Protein AF-0000000084631486 (afdb_homodimer)

Structure (mmCIF, N/CA/C/O backbone):
data_AF-0000000084631486-model_v1
#
loop_
_entity.id
_entity.type
_entity.pdbx_description
1 polymer 'Uncharacterized protein'
#
loop_
_atom_site.group_PDB
_atom_site.id
_atom_site.type_symbol
_atom_site.label_atom_id
_atom_site.label_alt_id
_atom_site.label_comp_id
_atom_site.label_asym_id
_atom_site.label_entity_id
_atom_site.label_seq_id
_atom_site.pdbx_PDB_ins_code
_atom_site.Cartn_x
_atom_site.Cartn_y
_atom_site.Cartn_z
_atom_site.occupancy
_atom_site.B_iso_or_equiv
_atom_site.auth_seq_id
_atom_site.auth_comp_id
_atom_site.auth_asym_id
_atom_site.auth_atom_id
_atom_site.pdbx_PDB_model_num
ATOM 1 N N . MET A 1 1 ? 5.98 -62.438 -16.984 1 62.56 1 MET A N 1
ATOM 2 C CA . MET A 1 1 ? 4.805 -61.719 -17.438 1 62.56 1 MET A CA 1
ATOM 3 C C . MET A 1 1 ? 4.863 -61.5 -18.953 1 62.56 1 MET A C 1
ATOM 5 O O . MET A 1 1 ? 5.906 -61.094 -19.484 1 62.56 1 MET A O 1
ATOM 9 N N . GLY A 1 2 ? 3.959 -62.031 -19.672 1 78.81 2 GLY A N 1
ATOM 10 C CA . GLY A 1 2 ? 4.102 -62 -21.109 1 78.81 2 GLY A CA 1
ATOM 11 C C . GLY A 1 2 ? 4.035 -60.594 -21.688 1 78.81 2 GLY A C 1
ATOM 12 O O . GLY A 1 2 ? 3.893 -59.625 -20.938 1 78.81 2 GLY A O 1
ATOM 13 N N . VAL A 1 3 ? 4.418 -60.375 -22.781 1 82.5 3 VAL A N 1
ATOM 14 C CA . VAL A 1 3 ? 4.453 -59.125 -23.547 1 82.5 3 VAL A CA 1
ATOM 15 C C . VAL A 1 3 ? 3.096 -58.438 -23.469 1 82.5 3 VAL A C 1
ATOM 17 O O . VAL A 1 3 ? 3.023 -57.219 -23.375 1 82.5 3 VAL A O 1
ATOM 20 N N . GLU A 1 4 ? 2.119 -59.156 -23.328 1 83.19 4 GLU A N 1
ATOM 21 C CA . GLU A 1 4 ? 0.761 -58.625 -23.25 1 83.19 4 GLU A CA 1
ATOM 22 C C . GLU A 1 4 ? 0.521 -57.938 -21.906 1 83.19 4 GLU A C 1
ATOM 24 O O . GLU A 1 4 ? -0.041 -56.844 -21.875 1 83.19 4 GLU A O 1
ATOM 29 N N . GLN A 1 5 ? 0.968 -58.531 -20.891 1 88.81 5 GLN A N 1
ATOM 30 C CA . GLN A 1 5 ? 0.804 -57.938 -19.562 1 88.81 5 GLN A CA 1
ATOM 31 C C . GLN A 1 5 ? 1.614 -56.656 -19.422 1 88.81 5 GLN A C 1
ATOM 33 O O . GLN A 1 5 ? 1.146 -55.688 -18.844 1 88.81 5 GLN A O 1
ATOM 38 N N . ALA A 1 6 ? 2.748 -56.688 -19.922 1 87.62 6 ALA A N 1
ATOM 39 C CA . ALA A 1 6 ? 3.609 -55.531 -19.875 1 87.62 6 ALA A CA 1
ATOM 40 C C . ALA A 1 6 ? 2.971 -54.344 -20.625 1 87.62 6 ALA A C 1
ATOM 42 O O . ALA A 1 6 ? 3.045 -53.219 -20.188 1 87.62 6 ALA A O 1
ATOM 43 N N . TYR A 1 7 ? 2.355 -54.625 -21.75 1 90.06 7 TYR A N 1
ATOM 44 C CA . TYR A 1 7 ? 1.66 -53.625 -22.547 1 90.06 7 TYR A CA 1
ATOM 45 C C . TYR A 1 7 ? 0.504 -53 -21.766 1 90.06 7 TYR A C 1
ATOM 47 O O . TYR A 1 7 ? 0.343 -51.781 -21.734 1 90.06 7 TYR A O 1
ATOM 55 N N . LEU A 1 8 ? -0.225 -53.812 -21.109 1 90.38 8 LEU A N 1
ATOM 56 C CA . LEU A 1 8 ? -1.365 -53.344 -20.328 1 90.38 8 LEU A CA 1
ATOM 57 C C . LEU A 1 8 ? -0.906 -52.469 -19.156 1 90.38 8 LEU A C 1
ATOM 59 O O . LEU A 1 8 ? -1.524 -51.438 -18.859 1 90.38 8 LEU A O 1
ATOM 63 N N . ASP A 1 9 ? 0.133 -52.875 -18.5 1 91.19 9 ASP A N 1
ATOM 64 C CA . ASP A 1 9 ? 0.689 -52.094 -17.406 1 91.19 9 ASP A CA 1
ATOM 65 C C . ASP A 1 9 ? 1.13 -50.719 -17.891 1 91.19 9 ASP A C 1
ATOM 67 O O . ASP A 1 9 ? 0.891 -49.719 -17.203 1 91.19 9 ASP A O 1
ATOM 71 N N . LEU A 1 10 ? 1.748 -50.719 -18.969 1 94.12 10 LEU A N 1
ATOM 72 C CA . LEU A 1 10 ? 2.23 -49.469 -19.531 1 94.12 10 LEU A CA 1
ATOM 73 C C . LEU A 1 10 ? 1.065 -48.562 -19.938 1 94.12 10 LEU A C 1
ATOM 75 O O . LEU A 1 10 ? 1.13 -47.344 -19.766 1 94.12 10 LEU A O 1
ATOM 79 N N . LEU A 1 11 ? 0.05 -49.125 -20.484 1 93.25 11 LEU A N 1
ATOM 80 C CA . LEU A 1 11 ? -1.154 -48.375 -20.844 1 93.25 11 LEU A CA 1
ATOM 81 C C . LEU A 1 11 ? -1.76 -47.719 -19.609 1 93.25 11 LEU A C 1
ATOM 83 O O . LEU A 1 11 ? -2.125 -46.531 -19.656 1 93.25 11 LEU A O 1
ATOM 87 N N . ASN A 1 12 ? -1.845 -48.438 -18.547 1 93.75 12 ASN A N 1
ATOM 88 C CA . ASN A 1 12 ? -2.375 -47.906 -17.297 1 93.75 12 ASN A CA 1
ATOM 89 C C . ASN A 1 12 ? -1.514 -46.75 -16.766 1 93.75 12 ASN A C 1
ATOM 91 O O . ASN A 1 12 ? -2.037 -45.75 -16.297 1 93.75 12 ASN A O 1
ATOM 95 N N . SER A 1 13 ? -0.219 -46.969 -16.812 1 94.81 13 SER A N 1
ATOM 96 C CA . SER A 1 13 ? 0.71 -45.938 -16.375 1 94.81 13 SER A CA 1
ATOM 97 C C . SER A 1 13 ? 0.542 -44.656 -17.188 1 94.81 13 SER A C 1
ATOM 99 O O . SER A 1 13 ? 0.555 -43.562 -16.641 1 94.81 13 SER A O 1
ATOM 101 N N . ASN A 1 14 ? 0.4 -44.875 -18.5 1 95.62 14 ASN A N 1
ATOM 102 C CA . ASN A 1 14 ? 0.19 -43.75 -19.391 1 95.62 14 ASN A CA 1
ATOM 103 C C . ASN A 1 14 ? -1.08 -42.969 -19.047 1 95.62 14 ASN A C 1
ATOM 105 O O . ASN A 1 14 ? -1.084 -41.75 -19.031 1 95.62 14 ASN A O 1
ATOM 109 N N . PHE A 1 15 ? -2.09 -43.656 -18.75 1 95.75 15 PHE A N 1
ATOM 110 C CA . PHE A 1 15 ? -3.354 -43.062 -18.375 1 95.75 15 PHE A CA 1
ATOM 111 C C . PHE A 1 15 ? -3.199 -42.25 -17.078 1 95.75 15 PHE A C 1
ATOM 113 O O . PHE A 1 15 ? -3.666 -41.125 -16.984 1 95.75 15 PHE A O 1
ATOM 120 N N . ASP A 1 16 ? -2.551 -42.844 -16.125 1 96.88 16 ASP A N 1
ATOM 121 C CA . ASP A 1 16 ? -2.326 -42.188 -14.836 1 96.88 16 ASP A CA 1
ATOM 122 C C . ASP A 1 16 ? -1.487 -40.938 -15 1 96.88 16 ASP A C 1
ATOM 124 O O . ASP A 1 16 ? -1.792 -39.906 -14.406 1 96.88 16 ASP A O 1
ATOM 128 N N . LEU A 1 17 ? -0.492 -41.031 -15.789 1 97.94 17 LEU A N 1
ATOM 129 C CA . LEU A 1 17 ? 0.373 -39.875 -16.047 1 97.94 17 LEU A CA 1
ATOM 130 C C . LEU A 1 17 ? -0.405 -38.75 -16.703 1 97.94 17 LEU A C 1
ATOM 132 O O . LEU A 1 17 ? -0.221 -37.594 -16.359 1 97.94 17 LEU A O 1
ATOM 136 N N . HIS A 1 18 ? -1.249 -39.125 -17.625 1 97.69 18 HIS A N 1
ATOM 137 C CA . HIS A 1 18 ? -2.07 -38.125 -18.297 1 97.69 18 HIS A CA 1
ATOM 138 C C . HIS A 1 18 ? -2.971 -37.406 -17.297 1 97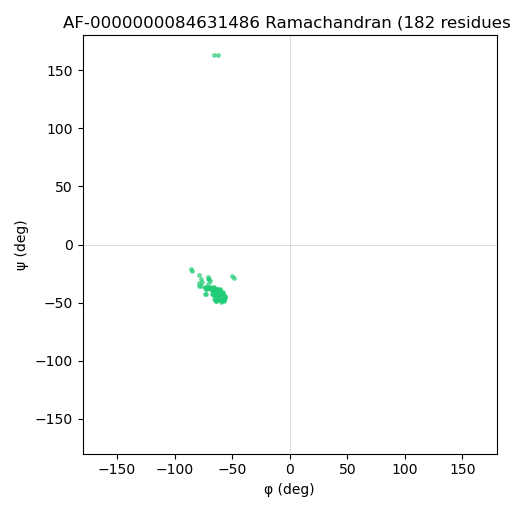.69 18 HIS A C 1
ATOM 140 O O . HIS A 1 18 ? -3.094 -36.188 -17.344 1 97.69 18 HIS A O 1
ATOM 146 N N . LYS A 1 19 ? -3.506 -38.094 -16.406 1 98.06 19 LYS A N 1
ATOM 147 C CA . LYS A 1 19 ? -4.371 -37.531 -15.383 1 98.06 19 LYS A CA 1
ATOM 148 C C . LYS A 1 19 ? -3.598 -36.562 -14.5 1 98.06 19 LYS A C 1
ATOM 150 O O . LYS A 1 19 ? -4.07 -35.438 -14.219 1 98.06 19 LYS A O 1
ATOM 155 N N . GLN A 1 20 ? -2.523 -37 -14.078 1 98.44 20 GLN A N 1
ATOM 156 C CA . GLN A 1 20 ? -1.686 -36.156 -13.227 1 98.44 20 GLN A CA 1
ATOM 157 C C . GLN A 1 20 ? -1.252 -34.906 -13.961 1 98.44 20 GLN A C 1
ATOM 159 O O . GLN A 1 20 ? -1.263 -33.812 -13.391 1 98.44 20 GLN A O 1
ATOM 164 N N . LEU A 1 21 ? -0.877 -35.094 -15.172 1 98.56 21 LEU A N 1
ATOM 165 C CA . LEU A 1 21 ? -0.439 -33.938 -15.984 1 98.56 21 LEU A CA 1
ATOM 166 C C . LEU A 1 21 ? -1.551 -32.906 -16.109 1 98.56 21 LEU A C 1
ATOM 168 O O . LEU A 1 21 ? -1.319 -31.719 -15.922 1 98.56 21 LEU A O 1
ATOM 172 N N . VAL A 1 22 ? -2.689 -33.344 -16.453 1 98.5 22 VAL A N 1
ATOM 173 C CA . VAL A 1 22 ? -3.828 -32.438 -16.609 1 98.5 22 VAL A CA 1
ATOM 174 C C . VAL A 1 22 ? -4.082 -31.688 -15.305 1 98.5 22 VAL A C 1
ATOM 176 O O . VAL A 1 22 ? -4.34 -30.484 -15.32 1 98.5 22 VAL A O 1
ATOM 179 N N . GLN A 1 23 ? -3.986 -32.312 -14.188 1 98.5 23 GLN A N 1
ATOM 180 C CA . GLN A 1 23 ? -4.176 -31.703 -12.883 1 98.5 23 GLN A CA 1
ATOM 181 C C . GLN A 1 23 ? -3.125 -30.625 -12.641 1 98.5 23 GLN A C 1
ATOM 183 O O . GLN A 1 23 ? -3.453 -29.516 -12.211 1 98.5 23 GLN A O 1
ATOM 188 N N . GLU A 1 24 ? -1.943 -30.984 -12.922 1 98.56 24 GLU A N 1
ATOM 189 C CA . GLU A 1 24 ? -0.862 -30.031 -12.719 1 98.56 24 GLU A CA 1
ATOM 190 C C . GLU A 1 24 ? -1.01 -28.828 -13.648 1 98.56 24 GLU A C 1
ATOM 192 O O . GLU A 1 24 ? -0.751 -27.688 -13.25 1 98.56 24 GLU A O 1
ATOM 197 N N . GLU A 1 25 ? -1.398 -29.062 -14.82 1 98.62 25 GLU A N 1
ATOM 198 C CA . GLU A 1 25 ? -1.65 -27.984 -15.766 1 98.62 25 GLU A CA 1
ATOM 199 C C . GLU A 1 25 ? -2.748 -27.047 -15.258 1 98.62 25 GLU A C 1
ATOM 201 O O . GLU A 1 25 ? -2.625 -25.828 -15.359 1 98.62 25 GLU A O 1
ATOM 206 N N . THR A 1 26 ? -3.779 -27.578 -14.773 1 98.69 26 THR A N 1
ATOM 207 C CA . THR A 1 26 ? -4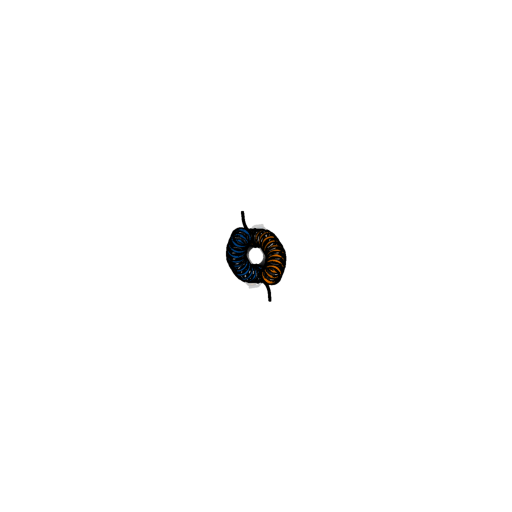.887 -26.797 -14.227 1 98.69 26 THR A CA 1
ATOM 208 C C . THR A 1 26 ? -4.426 -25.953 -13.039 1 98.69 26 THR A C 1
ATOM 210 O O . THR A 1 26 ? -4.77 -24.766 -12.945 1 98.69 26 THR A O 1
ATOM 213 N N . ASN A 1 27 ? -3.689 -26.562 -12.164 1 98.62 27 ASN A N 1
ATOM 214 C CA . ASN A 1 27 ? -3.121 -25.828 -11.031 1 98.62 27 ASN A CA 1
ATOM 215 C C . ASN A 1 27 ? -2.268 -24.656 -11.492 1 98.62 27 ASN A C 1
ATOM 217 O O . ASN A 1 27 ? -2.338 -23.562 -10.914 1 98.62 27 ASN A O 1
ATOM 221 N N . ASN A 1 28 ? -1.48 -24.906 -12.461 1 98.62 28 ASN A N 1
ATOM 222 C CA . ASN A 1 28 ? -0.601 -23.875 -12.984 1 98.62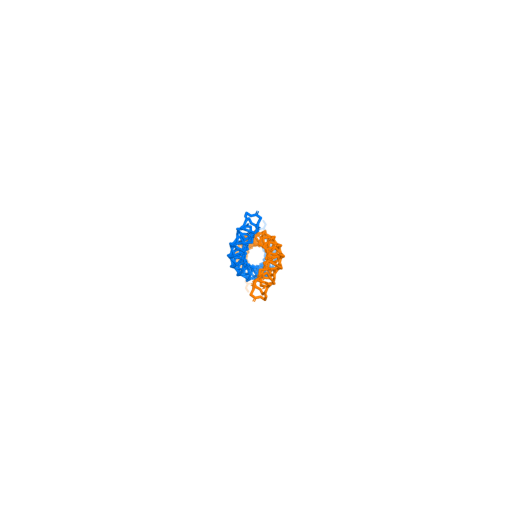 28 ASN A CA 1
ATOM 223 C C . ASN A 1 28 ? -1.396 -22.703 -13.562 1 98.62 28 ASN A C 1
ATOM 225 O O . ASN A 1 28 ? -1.029 -21.547 -13.367 1 98.62 28 ASN A O 1
ATOM 229 N N . ILE A 1 29 ? -2.412 -23.031 -14.266 1 98.62 29 ILE A N 1
ATOM 230 C CA . ILE A 1 29 ? -3.279 -21.984 -14.812 1 98.62 29 ILE A CA 1
ATOM 231 C C . ILE A 1 29 ? -3.875 -21.172 -13.672 1 98.62 29 ILE A C 1
ATOM 233 O O . ILE A 1 29 ? -3.846 -19.938 -13.711 1 98.62 29 ILE A O 1
ATOM 237 N N . SER A 1 30 ? -4.34 -21.781 -12.68 1 98.62 30 SER A N 1
ATOM 238 C CA . SER A 1 30 ? -4.93 -21.125 -11.516 1 98.62 30 SER A CA 1
ATOM 239 C C . SER A 1 30 ? -3.904 -20.25 -10.805 1 98.62 30 SER A C 1
ATOM 241 O O . SER A 1 30 ? -4.203 -19.109 -10.422 1 98.62 30 SER A O 1
ATOM 243 N N . ASN A 1 31 ? -2.775 -20.812 -10.633 1 98.75 31 ASN A N 1
ATOM 244 C CA . ASN A 1 31 ? -1.718 -20.062 -9.953 1 98.75 31 ASN A CA 1
ATOM 245 C C . ASN A 1 31 ? -1.325 -18.812 -10.742 1 98.75 31 ASN A C 1
ATOM 247 O O . ASN A 1 31 ? -1.081 -17.75 -10.156 1 98.75 31 ASN A O 1
ATOM 251 N N . LYS A 1 32 ? -1.276 -18.922 -11.992 1 98.69 32 LYS A N 1
ATOM 252 C CA . LYS A 1 32 ? -0.949 -17.781 -12.836 1 98.69 32 LYS A CA 1
ATOM 253 C C . LYS A 1 32 ? -2.008 -16.688 -12.711 1 98.69 32 LYS A C 1
ATOM 255 O O . LYS A 1 32 ? -1.678 -15.5 -12.648 1 98.69 32 LYS A O 1
ATOM 260 N N . GLU A 1 33 ? -3.205 -17.078 -12.672 1 98.69 33 GLU A N 1
ATOM 261 C CA . GLU A 1 33 ? -4.289 -16.125 -12.469 1 98.69 33 GLU A CA 1
ATOM 262 C C . GLU A 1 33 ? -4.168 -15.43 -11.117 1 98.69 33 GLU A C 1
ATOM 264 O O . GLU A 1 33 ? -4.336 -14.219 -11.016 1 98.69 33 GLU A O 1
ATOM 269 N N . LYS A 1 34 ? -3.877 -16.156 -10.133 1 98.75 34 LYS A N 1
ATOM 270 C CA . LYS A 1 34 ? -3.709 -15.602 -8.789 1 98.75 34 LYS A CA 1
ATOM 271 C C . LYS A 1 34 ? -2.543 -14.625 -8.742 1 98.75 34 LYS A C 1
ATOM 273 O O . LYS A 1 34 ? -2.65 -13.555 -8.133 1 98.75 34 LYS A O 1
ATOM 278 N N . ILE A 1 35 ? -1.514 -15 -9.305 1 98.88 35 ILE A N 1
ATOM 279 C CA . ILE A 1 35 ? -0.336 -14.141 -9.352 1 98.88 35 ILE A CA 1
ATOM 280 C C . ILE A 1 35 ? -0.693 -12.82 -10.023 1 98.88 35 ILE A C 1
ATOM 282 O O . ILE A 1 35 ? -0.312 -11.75 -9.547 1 98.88 35 ILE A O 1
ATOM 286 N N . HIS A 1 36 ? -1.413 -12.938 -11.141 1 98.81 36 HIS A N 1
ATOM 287 C CA . HIS A 1 36 ? -1.848 -11.734 -11.844 1 98.81 36 HIS A CA 1
ATOM 288 C C . HIS A 1 36 ? -2.689 -10.836 -10.938 1 98.81 36 HIS A C 1
ATOM 290 O O . HIS A 1 36 ? -2.461 -9.625 -10.867 1 98.81 36 HIS A O 1
ATOM 296 N N . LYS A 1 37 ? -3.559 -11.367 -10.195 1 98.75 37 LYS A N 1
ATOM 297 C CA . LYS A 1 37 ? -4.422 -10.617 -9.289 1 98.75 37 LYS A CA 1
ATOM 298 C C . LYS A 1 37 ? -3.611 -9.961 -8.172 1 98.75 37 LYS A C 1
ATOM 300 O O . LYS A 1 37 ? -3.818 -8.781 -7.863 1 98.75 37 LYS A O 1
ATOM 305 N N . LEU A 1 38 ? -2.783 -10.734 -7.637 1 98.75 38 LEU A N 1
ATOM 306 C CA . LEU A 1 38 ? -1.959 -10.219 -6.547 1 98.75 38 LEU A CA 1
ATOM 307 C C . LEU A 1 38 ? -1.071 -9.078 -7.035 1 98.75 38 LEU A C 1
ATOM 309 O O . LEU A 1 38 ? -0.891 -8.078 -6.328 1 98.75 38 LEU A O 1
ATOM 313 N N . THR A 1 39 ? -0.536 -9.234 -8.188 1 98.81 39 THR A N 1
ATOM 314 C CA . THR A 1 39 ? 0.315 -8.188 -8.75 1 98.81 39 THR A CA 1
ATOM 315 C C . THR A 1 39 ? -0.471 -6.898 -8.945 1 98.81 39 THR A C 1
ATOM 317 O O . THR A 1 39 ? 0.022 -5.812 -8.633 1 98.81 39 THR A O 1
ATOM 320 N N . LYS A 1 40 ? -1.659 -6.992 -9.414 1 98.69 40 LYS A N 1
ATOM 321 C CA . LYS A 1 40 ? -2.518 -5.824 -9.586 1 98.69 40 LYS A CA 1
ATOM 322 C C . LYS A 1 40 ? -2.83 -5.168 -8.242 1 98.69 40 LYS A C 1
ATOM 324 O O . LYS A 1 40 ? -2.889 -3.941 -8.141 1 98.69 40 LYS A O 1
ATOM 329 N N . GLU A 1 41 ? -3.043 -5.973 -7.309 1 98.69 41 GLU A N 1
ATOM 330 C CA . GLU A 1 41 ? -3.311 -5.469 -5.961 1 98.69 41 GLU A CA 1
ATOM 331 C C . GLU A 1 41 ? -2.113 -4.703 -5.41 1 98.69 41 GLU A C 1
ATOM 333 O O . GLU A 1 41 ? -2.273 -3.641 -4.805 1 98.69 41 GLU A O 1
ATOM 338 N N . ILE A 1 42 ? -0.977 -5.227 -5.59 1 98.75 42 ILE A N 1
ATOM 339 C CA . ILE A 1 42 ? 0.238 -4.562 -5.133 1 98.75 42 ILE A CA 1
ATOM 340 C C . ILE A 1 42 ? 0.378 -3.209 -5.832 1 98.75 42 ILE A C 1
ATOM 342 O O . ILE A 1 42 ? 0.713 -2.207 -5.195 1 98.75 42 ILE A O 1
ATOM 346 N N . GLU A 1 43 ? 0.107 -3.174 -7.125 1 98.62 43 GLU A N 1
ATOM 347 C CA . GLU A 1 43 ? 0.168 -1.928 -7.883 1 98.62 43 GLU A CA 1
ATOM 348 C C . GLU A 1 43 ? -0.806 -0.894 -7.324 1 98.62 43 GLU A C 1
ATOM 350 O O . GLU A 1 43 ? -0.467 0.285 -7.207 1 98.62 43 GLU A O 1
ATOM 355 N N . ALA A 1 44 ? -1.968 -1.263 -7.031 1 98.44 44 ALA A N 1
ATOM 356 C CA . ALA A 1 44 ? -2.967 -0.374 -6.441 1 98.44 44 ALA A CA 1
ATOM 357 C C . ALA A 1 44 ? -2.502 0.152 -5.086 1 98.44 44 ALA A C 1
ATOM 359 O O . ALA A 1 44 ? -2.658 1.338 -4.789 1 98.44 44 ALA A O 1
ATOM 360 N N . CYS A 1 45 ? -1.925 -0.74 -4.312 1 98.5 45 CYS A N 1
ATOM 361 C CA . CYS A 1 45 ? -1.38 -0.346 -3.018 1 98.5 45 CYS A CA 1
ATOM 362 C C . CYS A 1 45 ? -0.304 0.72 -3.18 1 98.5 45 CYS A C 1
ATOM 364 O O . CYS A 1 45 ? -0.306 1.725 -2.465 1 98.5 45 CYS A O 1
ATOM 366 N N . GLU A 1 46 ? 0.538 0.469 -4.094 1 98.38 46 GLU A N 1
ATOM 367 C CA . GLU A 1 46 ? 1.64 1.397 -4.328 1 98.38 46 GLU A CA 1
ATOM 368 C C . GLU A 1 46 ? 1.125 2.771 -4.742 1 98.38 46 GLU A C 1
ATOM 370 O O . GLU A 1 46 ? 1.642 3.797 -4.293 1 98.38 46 GLU A O 1
ATOM 375 N N . ARG A 1 47 ? 0.133 2.838 -5.594 1 98.56 47 ARG A N 1
ATOM 376 C CA . ARG A 1 47 ? -0.47 4.098 -6.012 1 98.56 47 ARG A CA 1
ATOM 377 C C . ARG A 1 47 ? -1.104 4.82 -4.828 1 98.56 47 ARG A C 1
ATOM 379 O O . ARG A 1 47 ? -0.955 6.035 -4.688 1 98.56 47 ARG A O 1
ATOM 386 N N . TYR A 1 48 ? -1.747 4.109 -4.004 1 98.81 48 TYR A N 1
ATOM 387 C CA . TYR A 1 48 ? -2.395 4.691 -2.832 1 98.81 48 TYR A CA 1
ATOM 388 C C . TYR A 1 48 ? -1.361 5.215 -1.842 1 98.81 48 TYR A C 1
ATOM 390 O O . TYR A 1 48 ? -1.528 6.297 -1.273 1 98.81 48 TYR A O 1
ATOM 398 N N . ILE A 1 49 ? -0.342 4.465 -1.643 1 98.81 49 ILE A N 1
ATOM 399 C CA . ILE A 1 49 ? 0.752 4.883 -0.772 1 98.81 49 ILE A CA 1
ATOM 400 C C . ILE A 1 49 ? 1.328 6.207 -1.265 1 98.81 49 ILE A C 1
ATOM 402 O O . ILE A 1 49 ? 1.516 7.141 -0.479 1 98.81 49 ILE A O 1
ATOM 406 N N . SER A 1 50 ? 1.578 6.25 -2.512 1 98.75 50 SER A N 1
ATOM 407 C CA . SER A 1 50 ? 2.092 7.48 -3.102 1 98.75 50 SER A CA 1
ATOM 408 C C . SER A 1 50 ? 1.158 8.656 -2.832 1 98.75 50 SER A C 1
ATOM 410 O O . SER A 1 50 ? 1.612 9.75 -2.496 1 98.75 50 SER A O 1
ATOM 412 N N . TYR A 1 51 ? -0.077 8.461 -3.016 1 98.75 51 TYR A N 1
ATOM 413 C CA . TYR A 1 51 ? -1.087 9.477 -2.742 1 98.75 51 TYR A CA 1
ATOM 414 C C . TYR A 1 51 ? -1.031 9.922 -1.285 1 98.75 51 TYR A C 1
ATOM 416 O O . TYR A 1 51 ? -1.024 11.125 -0.997 1 98.75 51 TYR A O 1
ATOM 424 N N . LEU A 1 52 ? -0.961 9.008 -0.402 1 98.69 52 LEU A N 1
ATOM 425 C CA . LEU A 1 52 ? -0.923 9.312 1.024 1 98.69 52 LEU A CA 1
ATOM 426 C C . LEU A 1 52 ? 0.345 10.078 1.382 1 98.69 52 LEU A C 1
ATOM 428 O O . LEU A 1 52 ? 0.297 11.039 2.15 1 98.69 52 LEU A O 1
ATOM 432 N N . GLU A 1 53 ? 1.414 9.641 0.822 1 98.56 53 GLU A N 1
ATOM 433 C CA . GLU A 1 53 ? 2.686 10.305 1.083 1 98.56 53 GLU A CA 1
ATOM 434 C C . GLU A 1 53 ? 2.654 11.758 0.615 1 98.56 53 GLU A C 1
ATOM 436 O O . GLU A 1 53 ? 3.135 12.656 1.315 1 98.56 53 GLU A O 1
ATOM 441 N N . LYS A 1 54 ? 2.088 11.977 -0.517 1 98.62 54 LYS A N 1
ATOM 442 C CA . LYS A 1 54 ? 1.958 13.336 -1.031 1 98.62 54 LYS A CA 1
ATOM 443 C C . LYS A 1 54 ? 1.103 14.195 -0.105 1 98.62 54 LYS A C 1
ATOM 445 O O . LYS A 1 54 ? 1.429 15.352 0.151 1 98.62 54 LYS A O 1
ATOM 450 N N . ASN A 1 55 ? 0.058 13.594 0.362 1 98.44 55 ASN A N 1
ATOM 451 C CA . ASN A 1 55 ? -0.82 14.312 1.275 1 98.44 55 ASN A CA 1
ATOM 452 C C . ASN A 1 55 ? -0.128 14.609 2.604 1 98.44 55 ASN A C 1
ATOM 454 O O . ASN A 1 55 ? -0.302 15.688 3.176 1 98.44 55 ASN A O 1
ATOM 458 N N . LEU A 1 56 ? 0.626 13.703 3.062 1 98.62 56 LEU A N 1
ATOM 459 C CA . LEU A 1 56 ? 1.364 13.906 4.305 1 98.62 56 LEU A CA 1
ATOM 460 C C . LEU A 1 56 ? 2.34 15.07 4.18 1 98.62 56 LEU A C 1
ATOM 462 O O . LEU A 1 56 ? 2.434 15.906 5.078 1 98.62 56 LEU A O 1
ATOM 466 N N . VAL A 1 57 ? 2.996 15.109 3.068 1 98.5 57 VAL A N 1
ATOM 467 C CA . VAL A 1 57 ? 3.938 16.188 2.818 1 98.5 57 VAL A CA 1
ATOM 468 C C . VAL A 1 57 ? 3.189 17.516 2.76 1 98.5 57 VAL A C 1
ATOM 470 O O . VAL A 1 57 ? 3.631 18.516 3.342 1 98.5 57 VAL A O 1
ATOM 473 N N . SER A 1 58 ? 2.086 17.594 2.16 1 98.38 58 SER A N 1
ATOM 474 C CA . SER A 1 58 ? 1.261 18.797 2.076 1 98.38 58 SER A CA 1
ATOM 475 C C . SER A 1 58 ? 0.818 19.266 3.459 1 98.38 58 SER A C 1
ATOM 477 O O . SER A 1 58 ? 0.873 20.453 3.764 1 98.38 58 SER A O 1
ATOM 479 N N . HIS A 1 59 ? 0.429 18.297 4.223 1 98.38 59 HIS A N 1
ATOM 480 C CA . HIS A 1 59 ? -0.017 18.641 5.566 1 98.38 59 HIS A CA 1
ATOM 481 C C . HIS A 1 59 ? 1.141 19.156 6.418 1 98.38 59 HIS A C 1
ATOM 483 O O . HIS A 1 59 ? 0.97 20.078 7.219 1 98.38 59 HIS A O 1
ATOM 489 N N . GLU A 1 60 ? 2.246 18.531 6.195 1 98.31 60 GLU A N 1
ATOM 490 C CA . GLU A 1 60 ? 3.43 19 6.91 1 98.31 60 GLU A CA 1
ATOM 491 C C . GLU A 1 60 ? 3.76 20.438 6.543 1 98.31 60 GLU A C 1
ATOM 493 O O . GLU A 1 60 ? 4.07 21.266 7.414 1 98.31 60 GLU A O 1
ATOM 498 N N . ASP A 1 61 ? 3.625 20.812 5.305 1 98.12 61 ASP A N 1
ATOM 499 C CA . ASP A 1 61 ? 3.855 22.188 4.836 1 98.12 61 ASP A CA 1
ATOM 500 C C . ASP A 1 61 ? 2.844 23.156 5.445 1 98.12 61 ASP A C 1
ATOM 502 O O . ASP A 1 61 ? 3.205 24.25 5.859 1 98.12 61 ASP A O 1
ATOM 506 N N . GLU A 1 62 ? 1.645 22.734 5.465 1 98.31 62 GLU A N 1
ATOM 507 C CA . GLU A 1 62 ? 0.598 23.578 6.051 1 98.31 62 GLU A CA 1
ATOM 508 C C . GLU A 1 62 ? 0.845 23.812 7.539 1 98.31 62 GLU A C 1
ATOM 510 O O . GLU A 1 62 ? 0.685 24.922 8.031 1 98.31 62 GLU A O 1
ATOM 515 N N . ILE A 1 63 ? 1.214 22.812 8.172 1 98.5 63 ILE A N 1
ATOM 516 C CA . ILE A 1 63 ? 1.509 22.922 9.602 1 98.5 63 ILE A CA 1
ATOM 517 C C . ILE A 1 63 ? 2.646 23.906 9.82 1 98.5 63 ILE A C 1
ATOM 519 O O . ILE A 1 63 ? 2.559 24.781 10.688 1 98.5 63 ILE A O 1
ATOM 523 N N . ASP A 1 64 ? 3.67 23.797 9.039 1 98.06 64 ASP A N 1
ATOM 524 C CA . ASP A 1 64 ? 4.805 24.719 9.164 1 98.06 64 ASP A CA 1
ATOM 525 C C . ASP A 1 64 ? 4.379 26.156 8.898 1 98.06 64 ASP A C 1
ATOM 527 O O . ASP A 1 64 ? 4.797 27.062 9.617 1 98.06 64 ASP A O 1
ATOM 531 N N . GLN A 1 65 ? 3.58 26.328 7.949 1 98.06 65 GLN A N 1
ATOM 532 C CA . GLN A 1 65 ? 3.092 27.672 7.621 1 98.06 65 GLN A CA 1
ATOM 533 C C . GLN A 1 65 ? 2.23 28.234 8.742 1 98.06 65 GLN A C 1
ATOM 535 O O . GLN A 1 65 ? 2.391 29.391 9.133 1 98.06 65 GLN A O 1
ATOM 540 N N . LEU A 1 66 ? 1.43 27.406 9.234 1 97.94 66 LEU A N 1
ATOM 541 C CA . LEU A 1 66 ? 0.559 27.828 10.328 1 97.94 66 LEU A CA 1
ATOM 542 C C . LEU A 1 66 ? 1.372 28.156 11.578 1 97.94 66 LEU A C 1
ATOM 544 O O . LEU A 1 66 ? 1.104 29.141 12.258 1 97.94 66 LEU A O 1
ATOM 548 N N . LYS A 1 67 ? 2.338 27.391 11.82 1 98.06 67 LYS A N 1
ATOM 549 C CA . LYS A 1 67 ? 3.199 27.656 12.969 1 98.06 67 LYS A CA 1
ATOM 550 C C . LYS A 1 67 ? 3.92 28.984 12.812 1 98.06 67 LYS A C 1
ATOM 552 O O . LYS A 1 67 ? 4.012 29.766 13.773 1 98.06 67 LYS A O 1
ATOM 557 N N . ALA A 1 68 ? 4.363 29.281 11.703 1 97.12 68 ALA A N 1
ATOM 558 C CA . ALA A 1 68 ? 5.043 30.547 11.43 1 97.12 68 ALA A CA 1
ATOM 559 C C . ALA A 1 68 ? 4.082 31.719 11.578 1 97.12 68 ALA A C 1
ATOM 561 O O . ALA A 1 68 ? 4.426 32.75 12.188 1 97.12 68 ALA A O 1
ATOM 562 N N . GLU A 1 69 ? 2.928 31.547 11.07 1 96.25 69 GLU A N 1
ATOM 563 C CA . GLU A 1 69 ? 1.913 32.594 11.148 1 96.25 69 GLU A CA 1
ATOM 564 C C . GLU A 1 69 ? 1.496 32.844 12.602 1 96.25 69 GLU A C 1
ATOM 566 O O . GLU A 1 69 ? 1.385 34 13.031 1 96.25 69 GLU A O 1
ATOM 571 N N . CYS A 1 70 ? 1.323 31.812 13.305 1 96.19 70 CYS A N 1
ATOM 572 C CA . CYS A 1 70 ? 0.947 31.938 14.703 1 96.19 70 CYS A CA 1
ATOM 573 C C . CYS A 1 70 ? 2.049 32.625 15.508 1 96.19 70 CYS A C 1
ATOM 575 O O . CYS A 1 70 ? 1.774 33.5 16.328 1 96.19 70 CYS A O 1
ATOM 577 N N . GLN A 1 71 ? 3.213 32.25 15.211 1 96.5 71 GLN A N 1
ATOM 578 C CA . GLN A 1 71 ? 4.344 32.875 15.906 1 96.5 71 GLN A CA 1
ATOM 579 C C . GLN A 1 71 ? 4.441 34.344 15.602 1 96.5 71 GLN A C 1
ATOM 581 O O . GLN A 1 71 ? 4.672 35.156 16.5 1 96.5 71 GLN A O 1
ATOM 586 N N . SER A 1 72 ? 4.215 34.719 14.367 1 96.38 72 SER A N 1
ATOM 587 C CA . SER A 1 72 ? 4.238 36.125 13.945 1 96.38 72 SER A CA 1
ATOM 588 C C . SER A 1 72 ? 3.143 36.938 14.641 1 96.38 72 SER A C 1
ATOM 590 O O . SER A 1 72 ? 3.387 38.031 15.125 1 96.38 72 SER A O 1
ATOM 592 N N . THR A 1 73 ? 2.023 36.281 14.773 1 96.06 73 THR A N 1
ATOM 593 C CA . THR A 1 73 ? 0.895 36.969 15.422 1 96.06 73 THR A CA 1
ATOM 594 C C . THR A 1 73 ? 1.148 37.125 16.922 1 96.06 73 THR A C 1
ATOM 596 O O . THR A 1 73 ? 0.826 38.156 17.5 1 96.06 73 THR A O 1
ATOM 599 N N . LEU A 1 74 ? 1.761 36.125 17.5 1 95.44 74 LEU A N 1
ATOM 600 C CA . LEU A 1 74 ? 2.078 36.188 18.922 1 95.44 74 LEU A CA 1
ATOM 601 C C . LEU A 1 74 ? 3.113 37.281 19.219 1 95.44 74 LEU A C 1
ATOM 603 O O . LEU A 1 74 ? 3.008 37.969 20.219 1 95.44 74 LEU A O 1
ATOM 607 N N . VAL A 1 75 ? 4.039 37.438 18.328 1 95.25 75 VAL A N 1
ATOM 608 C CA . VAL A 1 75 ? 5.055 38.469 18.469 1 95.25 75 VAL A CA 1
ATOM 609 C C . VAL A 1 75 ? 4.406 39.844 18.375 1 95.25 75 VAL A C 1
ATOM 611 O O . VAL A 1 75 ? 4.676 40.75 19.203 1 95.25 75 VAL A O 1
ATOM 614 N N . GLU A 1 76 ? 3.5 40.031 17.438 1 93.94 76 GLU A N 1
ATOM 615 C CA . GLU A 1 76 ? 2.783 41.281 17.266 1 93.94 76 GLU A CA 1
ATOM 616 C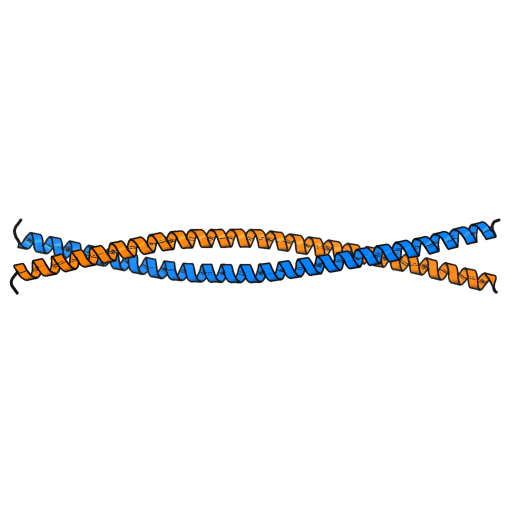 C . GLU A 1 76 ? 1.9 41.594 18.469 1 93.94 76 GLU A C 1
ATOM 618 O O . GLU A 1 76 ? 1.869 42.719 18.969 1 93.94 76 GLU A O 1
ATOM 623 N N . LEU A 1 77 ? 1.233 40.594 18.984 1 94.19 77 LEU A N 1
ATOM 624 C CA . LEU A 1 77 ? 0.407 40.75 20.172 1 94.19 77 LEU A CA 1
ATOM 625 C C . LEU A 1 77 ? 1.249 41.156 21.375 1 94.19 77 LEU A C 1
ATOM 627 O O . LEU A 1 77 ? 0.837 42.031 22.141 1 94.19 77 LEU A O 1
ATOM 631 N N . GLY A 1 78 ? 2.359 40.594 21.469 1 92.69 78 GLY A N 1
ATOM 632 C CA . GLY A 1 78 ? 3.266 41 22.531 1 92.69 78 GLY A CA 1
ATOM 633 C C . GLY A 1 78 ? 3.684 42.438 22.469 1 92.69 78 GLY A C 1
ATOM 634 O O . GLY A 1 78 ? 3.742 43.125 23.484 1 92.69 78 GLY A O 1
ATOM 635 N N . LYS A 1 79 ? 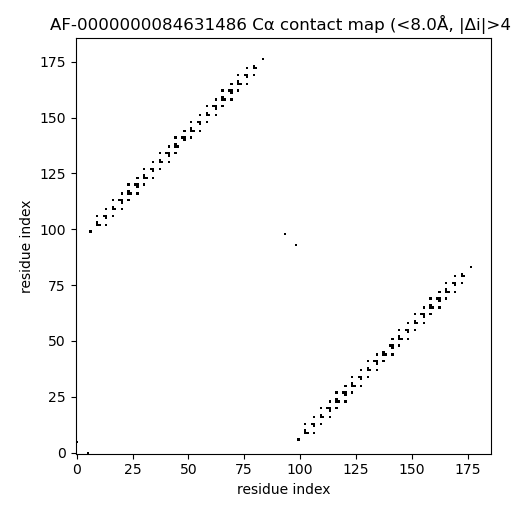3.92 43.031 21.297 1 89.62 79 LYS A N 1
ATOM 636 C CA . LYS A 1 79 ? 4.289 44.438 21.094 1 89.62 79 LYS A CA 1
ATOM 637 C C . LYS A 1 79 ? 3.16 45.375 21.531 1 89.62 79 LYS A C 1
ATOM 639 O O . LYS A 1 79 ? 3.402 46.375 22.188 1 89.62 79 LYS A O 1
ATOM 644 N N . TYR A 1 80 ? 1.962 44.938 21.219 1 86.12 80 TYR A N 1
ATOM 645 C CA . TYR A 1 80 ? 0.812 45.75 21.562 1 86.12 80 TYR A CA 1
ATOM 646 C C . TYR A 1 80 ? 0.549 45.719 23.062 1 86.12 80 TYR A C 1
ATOM 648 O O . TYR A 1 80 ? 0.225 46.75 23.672 1 86.12 80 TYR A O 1
ATOM 656 N N . ARG A 1 81 ? 0.739 44.562 23.625 1 87.44 81 ARG A N 1
ATOM 657 C CA . ARG A 1 81 ? 0.589 44.406 25.078 1 87.44 81 ARG A CA 1
ATOM 658 C C . ARG A 1 81 ? 1.61 45.281 25.812 1 87.44 81 ARG A C 1
ATOM 660 O O . ARG A 1 81 ? 1.263 46 26.75 1 87.44 81 ARG A O 1
ATOM 667 N N . ASP A 1 82 ? 2.818 45.375 25.359 1 85.81 82 ASP A N 1
ATOM 668 C CA . ASP A 1 82 ? 3.883 46.188 25.953 1 85.81 82 ASP A CA 1
ATOM 669 C C . ASP A 1 82 ? 3.6 47.688 25.781 1 85.81 82 ASP A C 1
ATOM 671 O O . ASP A 1 82 ? 3.799 48.469 26.719 1 85.81 82 ASP A O 1
ATOM 675 N N . HIS A 1 83 ? 3.055 48.031 24.625 1 84.62 83 HIS A N 1
ATOM 676 C CA . HIS A 1 83 ? 2.74 49.438 24.359 1 84.62 83 HIS A CA 1
ATOM 677 C C . HIS A 1 83 ? 1.613 49.938 25.25 1 84.62 83 HIS A C 1
ATOM 679 O O . HIS A 1 83 ? 1.664 51.062 25.75 1 84.62 83 HIS A O 1
ATOM 685 N N . LEU A 1 84 ? 0.683 49.125 25.516 1 82.56 84 LEU A N 1
ATOM 686 C CA . LEU A 1 84 ? -0.451 49.531 26.359 1 82.56 84 LEU A CA 1
ATOM 687 C C . LEU A 1 84 ? -0.038 49.625 27.812 1 82.56 84 LEU A C 1
ATOM 689 O O . LEU A 1 84 ? -0.481 50.531 28.531 1 82.56 84 LEU A O 1
ATOM 693 N N . GLU A 1 85 ? 0.819 48.75 28.234 1 81 85 GLU A N 1
ATOM 694 C CA . GLU A 1 85 ? 1.317 48.781 29.609 1 81 85 GLU A CA 1
ATOM 695 C C . GLU A 1 85 ? 2.168 50.031 29.859 1 81 85 GLU A C 1
ATOM 697 O O . GLU A 1 85 ? 2.041 50.688 30.906 1 81 85 GLU A O 1
ATOM 702 N N . LEU A 1 86 ? 2.982 50.438 28.812 1 81.12 86 LEU A N 1
ATOM 703 C CA . LEU A 1 86 ? 3.824 51.625 28.938 1 81.12 86 LEU A CA 1
ATOM 704 C C . LEU A 1 86 ? 2.98 52.875 28.938 1 81.12 86 LEU A C 1
ATOM 706 O O . LEU A 1 86 ? 3.268 53.812 29.703 1 81.12 86 LEU A O 1
ATOM 710 N N . LYS A 1 87 ? 1.909 52.844 28.297 1 77 87 LYS A N 1
ATOM 711 C CA . LYS A 1 87 ? 1.037 54.031 28.234 1 77 87 LYS A CA 1
ATOM 712 C C . LYS A 1 87 ? 0.229 54.156 29.531 1 77 87 LYS A C 1
ATOM 714 O O . LYS A 1 87 ? 0.004 55.281 30 1 77 87 LYS A O 1
ATOM 719 N N . GLU A 1 88 ? -0.172 53.094 30.125 1 74.75 88 GLU A N 1
ATOM 720 C CA . GLU A 1 88 ? -0.915 53.094 31.391 1 74.75 88 GLU A CA 1
ATOM 721 C C . GLU A 1 88 ? -0.018 53.531 32.562 1 74.75 88 GLU A C 1
ATOM 723 O O . GLU A 1 88 ? -0.444 54.281 33.438 1 74.75 88 GLU A O 1
ATOM 728 N N . GLU A 1 89 ? 1.198 53.094 32.438 1 72.5 89 GLU A N 1
ATOM 729 C CA . GLU A 1 89 ? 2.152 53.469 33.469 1 72.5 89 GLU A CA 1
ATOM 730 C C . GLU A 1 89 ? 2.482 54.969 33.375 1 72.5 89 GLU A C 1
ATOM 732 O O . GLU A 1 89 ? 2.654 55.625 34.406 1 72.5 89 GLU A O 1
ATOM 737 N N . ALA A 1 90 ? 2.412 55.5 32.188 1 69.5 90 ALA A N 1
ATOM 738 C CA . ALA A 1 90 ? 2.719 56.906 31.984 1 69.5 90 ALA A CA 1
ATOM 739 C C . ALA A 1 90 ? 1.561 57.781 32.438 1 69.5 90 ALA A C 1
ATOM 741 O O . ALA A 1 90 ? 1.766 58.938 32.812 1 69.5 90 ALA A O 1
ATOM 742 N N . LEU A 1 91 ? 0.361 57.344 32.375 1 66.5 91 LEU A N 1
ATOM 743 C CA . LEU A 1 91 ? -0.805 58.125 32.812 1 66.5 91 LEU A CA 1
ATOM 744 C C . LEU A 1 91 ? -0.915 58.156 34.312 1 66.5 91 LEU A C 1
ATOM 746 O O . LEU A 1 91 ? -1.489 59.094 34.875 1 66.5 91 LEU A O 1
ATOM 750 N N . VAL A 1 92 ? -0.503 57.125 34.969 1 71.94 92 VAL A N 1
ATOM 751 C CA . VAL A 1 92 ? -0.6 57.094 36.438 1 71.94 92 VAL A CA 1
ATOM 752 C C . VAL A 1 92 ? 0.619 57.781 37.031 1 71.94 92 VAL A C 1
ATOM 754 O O . VAL A 1 92 ? 0.559 58.281 38.156 1 71.94 92 VAL A O 1
ATOM 757 N N . ALA A 1 93 ? 1.621 57.781 36.188 1 57.06 93 ALA A N 1
ATOM 758 C CA . ALA A 1 93 ? 2.771 58.5 36.719 1 57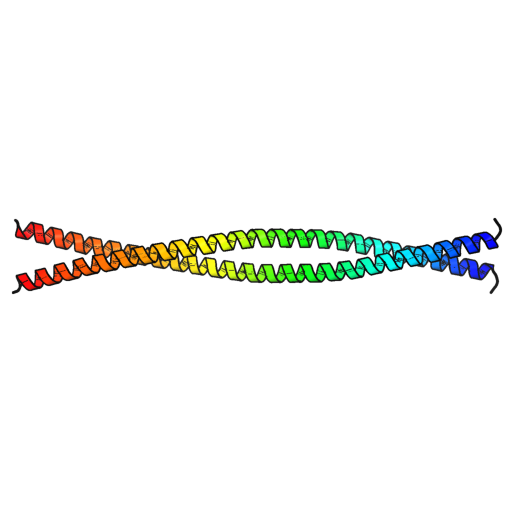.06 93 ALA A CA 1
ATOM 759 C C . ALA A 1 93 ? 2.607 60.031 36.531 1 57.06 93 ALA A C 1
ATOM 761 O O . ALA A 1 93 ? 1.875 60.469 35.625 1 57.06 93 ALA A O 1
ATOM 762 N N . MET B 1 1 ? 0.914 -53 -37.562 1 62.53 1 MET B N 1
ATOM 763 C CA . MET B 1 1 ? 2.053 -52.781 -36.656 1 62.53 1 MET B CA 1
ATOM 764 C C . MET B 1 1 ? 2.07 -53.812 -35.531 1 62.53 1 MET B C 1
ATOM 766 O O . MET B 1 1 ? 1.034 -54.094 -34.938 1 62.53 1 MET B O 1
ATOM 770 N N . GLY B 1 2 ? 3.072 -54.625 -35.5 1 78.5 2 GLY B N 1
ATOM 771 C CA . GLY B 1 2 ? 3.004 -55.719 -34.562 1 78.5 2 GLY B CA 1
ATOM 772 C C . GLY B 1 2 ? 2.941 -55.281 -33.094 1 78.5 2 GLY B C 1
ATOM 773 O O . GLY B 1 2 ? 2.959 -54.062 -32.812 1 78.5 2 GLY B O 1
ATOM 774 N N . VAL B 1 3 ? 2.607 -56 -32.281 1 82.88 3 VAL B N 1
ATOM 775 C CA . VAL B 1 3 ? 2.482 -55.812 -30.828 1 82.88 3 VAL B CA 1
ATOM 776 C C . VAL B 1 3 ? 3.762 -55.219 -30.281 1 82.88 3 VAL B C 1
ATOM 778 O O . VAL B 1 3 ? 3.711 -54.375 -29.375 1 82.88 3 VAL B O 1
ATOM 781 N N . GLU B 1 4 ? 4.793 -55.438 -30.875 1 83.25 4 GLU B N 1
ATOM 782 C CA . GLU B 1 4 ? 6.09 -54.906 -30.438 1 83.25 4 GLU B CA 1
ATOM 783 C C . GLU B 1 4 ? 6.207 -53.438 -30.719 1 83.25 4 GLU B C 1
ATOM 785 O O . GLU B 1 4 ? 6.656 -52.656 -29.875 1 83.25 4 GLU B O 1
ATOM 790 N N . GLN B 1 5 ? 5.773 -53.031 -31.844 1 88.31 5 GLN B N 1
ATOM 791 C CA . GLN B 1 5 ? 5.824 -51.625 -32.219 1 88.31 5 GLN B CA 1
ATOM 792 C C . GLN B 1 5 ? 4.891 -50.812 -31.344 1 88.31 5 GLN B C 1
ATOM 794 O O . GLN B 1 5 ? 5.234 -49.688 -30.938 1 88.31 5 GLN B O 1
ATOM 799 N N . ALA B 1 6 ? 3.801 -51.312 -31.125 1 87.62 6 ALA B N 1
ATOM 800 C CA . ALA B 1 6 ? 2.83 -50.625 -30.281 1 87.62 6 ALA B CA 1
ATOM 801 C C . ALA B 1 6 ? 3.383 -50.438 -28.859 1 87.62 6 ALA B C 1
ATOM 803 O O . ALA B 1 6 ? 3.178 -49.375 -28.266 1 87.62 6 ALA B O 1
ATOM 804 N N . TYR B 1 7 ? 4.066 -51.375 -28.344 1 90.06 7 TYR B N 1
ATOM 805 C CA . TYR B 1 7 ? 4.699 -51.312 -27.031 1 90.06 7 TYR B CA 1
ATOM 806 C C . TYR B 1 7 ? 5.758 -50.219 -27 1 90.06 7 TYR B C 1
ATOM 808 O O . TYR B 1 7 ? 5.805 -49.406 -26.062 1 90.06 7 TYR B O 1
ATOM 816 N N . LEU B 1 8 ? 6.547 -50.156 -28 1 90.19 8 LEU B N 1
ATOM 817 C CA . LEU B 1 8 ? 7.602 -49.156 -28.078 1 90.19 8 LEU B CA 1
ATOM 818 C C . LEU B 1 8 ? 7.012 -47.75 -28.172 1 90.19 8 LEU B C 1
ATOM 820 O O . LEU B 1 8 ? 7.52 -46.812 -27.531 1 90.19 8 LEU B O 1
ATOM 824 N N . ASP B 1 9 ? 5.977 -47.594 -28.906 1 91.19 9 ASP B N 1
ATOM 825 C CA . ASP B 1 9 ? 5.301 -46.312 -29.031 1 91.19 9 ASP B CA 1
ATOM 826 C C . ASP B 1 9 ? 4.754 -45.844 -27.672 1 91.19 9 ASP B C 1
ATOM 828 O O . ASP B 1 9 ? 4.871 -44.688 -27.312 1 91.19 9 ASP B O 1
ATOM 832 N N . LEU B 1 10 ? 4.188 -46.75 -27.047 1 94.19 10 LEU B N 1
ATOM 833 C CA . LEU B 1 10 ? 3.613 -46.438 -25.734 1 94.19 10 LEU B CA 1
ATOM 834 C C . LEU B 1 10 ? 4.703 -46.094 -24.734 1 94.19 10 LEU B C 1
ATOM 836 O O . LEU B 1 10 ? 4.516 -45.219 -23.891 1 94.19 10 LEU B O 1
ATOM 840 N N . LEU B 1 11 ? 5.789 -46.781 -24.766 1 93.19 11 LEU B N 1
ATOM 841 C CA . LEU B 1 11 ? 6.934 -46.469 -23.922 1 93.19 11 LEU B CA 1
ATOM 842 C C . LEU B 1 11 ? 7.414 -45.031 -24.141 1 93.19 11 LEU B C 1
ATOM 844 O O . LEU B 1 11 ? 7.664 -44.312 -23.188 1 93.19 11 LEU B O 1
ATOM 848 N N . ASN B 1 12 ? 7.508 -44.656 -25.344 1 93.69 12 ASN B N 1
ATOM 849 C CA . ASN B 1 12 ? 7.934 -43.281 -25.688 1 93.69 12 ASN B CA 1
ATOM 850 C C . ASN B 1 12 ? 6.945 -42.25 -25.188 1 93.69 12 ASN B C 1
ATOM 852 O O . ASN B 1 12 ? 7.348 -41.219 -24.672 1 93.69 12 ASN B O 1
ATOM 856 N N . SER B 1 13 ? 5.684 -42.531 -25.391 1 94.69 13 SER B N 1
ATOM 857 C CA . SER B 1 13 ? 4.641 -41.625 -24.891 1 94.69 13 SER B CA 1
ATOM 858 C C . SER B 1 13 ? 4.727 -41.469 -23.391 1 94.69 13 SER B C 1
ATOM 860 O O . SER B 1 13 ? 4.59 -40.344 -22.875 1 94.69 13 SER B O 1
ATOM 862 N N . ASN B 1 14 ? 4.938 -42.594 -22.719 1 95.75 14 ASN B N 1
ATOM 863 C CA . ASN B 1 14 ? 5.078 -42.562 -21.266 1 95.75 14 ASN B CA 1
ATOM 864 C C . ASN B 1 14 ? 6.25 -41.688 -20.828 1 95.75 14 ASN B C 1
ATOM 866 O O . ASN B 1 14 ? 6.137 -40.938 -19.875 1 95.75 14 ASN B O 1
ATOM 870 N N . PHE B 1 15 ? 7.316 -41.812 -21.516 1 95.62 15 PHE B N 1
ATOM 871 C CA . PHE B 1 15 ? 8.5 -41 -21.219 1 95.62 15 PHE B CA 1
ATOM 872 C C . PHE B 1 15 ? 8.203 -39.531 -21.422 1 95.62 15 PHE B C 1
ATOM 874 O O . PHE B 1 15 ? 8.555 -38.688 -20.578 1 95.62 15 PHE B O 1
ATOM 881 N N . ASP B 1 16 ? 7.562 -39.188 -22.5 1 96.88 16 ASP B N 1
ATOM 882 C CA . ASP B 1 16 ? 7.215 -37.812 -22.812 1 96.88 16 ASP B CA 1
ATOM 883 C C . ASP B 1 16 ? 6.27 -37.25 -21.766 1 96.88 16 ASP B C 1
ATOM 885 O O . ASP B 1 16 ? 6.445 -36.094 -21.312 1 96.88 16 ASP B O 1
ATOM 889 N N . LEU B 1 17 ? 5.328 -38 -21.391 1 97.94 17 LEU B N 1
ATOM 890 C CA . LEU B 1 17 ? 4.371 -37.594 -20.375 1 97.94 17 LEU B CA 1
ATOM 891 C C . LEU B 1 17 ? 5.066 -37.312 -19.047 1 97.94 17 LEU B C 1
ATOM 893 O O . LEU B 1 17 ? 4.754 -36.344 -18.359 1 97.94 17 LEU B O 1
ATOM 897 N N . HIS B 1 18 ? 5.988 -38.188 -18.734 1 97.69 18 HIS B N 1
ATOM 898 C CA . HIS B 1 18 ? 6.742 -38 -17.5 1 97.69 18 HIS B CA 1
ATOM 899 C C . HIS B 1 18 ? 7.516 -36.688 -17.516 1 97.69 18 HIS B C 1
ATOM 901 O O . HIS B 1 18 ? 7.52 -35.969 -16.516 1 97.69 18 HIS B O 1
ATOM 907 N N . LYS B 1 19 ? 8.086 -36.375 -18.594 1 98.12 19 LYS B N 1
ATOM 908 C CA . LYS B 1 19 ? 8.844 -35.156 -18.75 1 98.12 19 LYS B CA 1
ATOM 909 C C . LYS B 1 19 ? 7.941 -33.938 -18.594 1 98.12 19 LYS B C 1
ATOM 911 O O . LYS B 1 19 ? 8.289 -32.969 -17.891 1 98.12 19 LYS B O 1
ATOM 916 N N . GLN B 1 20 ? 6.895 -33.969 -19.25 1 98.44 20 GLN B N 1
ATOM 917 C CA . GLN B 1 20 ? 5.938 -32.875 -19.172 1 98.44 20 GLN B CA 1
ATOM 918 C C . GLN B 1 20 ? 5.418 -32.719 -17.75 1 98.44 20 GLN B C 1
ATOM 920 O O . GLN B 1 20 ? 5.297 -31.578 -17.266 1 98.44 20 GLN B O 1
ATOM 925 N N . LEU B 1 21 ? 5.102 -33.781 -17.141 1 98.56 21 LEU B N 1
ATOM 926 C CA . LEU B 1 21 ? 4.594 -33.75 -15.773 1 98.56 21 LEU B CA 1
ATOM 927 C C . LEU B 1 21 ? 5.605 -33.094 -14.836 1 98.56 21 LEU B C 1
ATOM 929 O O . LEU B 1 21 ? 5.25 -32.219 -14.039 1 98.56 21 LEU B O 1
ATOM 933 N N . VAL B 1 22 ? 6.801 -33.5 -14.906 1 98.5 22 VAL B N 1
ATOM 934 C CA . VAL B 1 22 ? 7.855 -32.969 -14.062 1 98.5 22 VAL B CA 1
ATOM 935 C C . VAL B 1 22 ? 7.969 -31.453 -14.297 1 98.5 22 VAL B C 1
ATOM 937 O O . VAL B 1 22 ? 8.102 -30.688 -13.344 1 98.5 22 VAL B O 1
ATOM 940 N N . GLN B 1 23 ? 7.883 -31 -15.5 1 98.5 23 GLN B N 1
ATOM 941 C CA . GLN B 1 23 ? 7.941 -29.578 -15.836 1 98.5 23 GLN B CA 1
ATOM 942 C C . GLN B 1 23 ? 6.785 -28.812 -15.188 1 98.5 23 GLN B C 1
ATOM 944 O O . GLN B 1 23 ? 6.988 -27.75 -14.586 1 98.5 23 GLN B O 1
ATOM 949 N N . GLU B 1 24 ? 5.648 -29.391 -15.352 1 98.62 24 GLU B N 1
ATOM 950 C CA . GLU B 1 24 ? 4.473 -28.75 -14.781 1 98.62 24 GLU B CA 1
ATOM 951 C C . GLU B 1 24 ? 4.551 -28.703 -13.258 1 98.62 24 GLU B C 1
ATOM 953 O O . GLU B 1 24 ? 4.164 -27.703 -12.633 1 98.62 24 GLU B O 1
ATOM 958 N N . GLU B 1 25 ? 5.016 -29.719 -12.688 1 98.62 25 GLU B N 1
ATOM 959 C CA . GLU B 1 25 ? 5.207 -29.75 -11.242 1 98.62 25 GLU B CA 1
ATOM 960 C C . GLU B 1 25 ? 6.184 -28.672 -10.789 1 98.62 25 GLU B C 1
ATOM 962 O O . GLU B 1 25 ? 5.949 -27.984 -9.781 1 98.62 25 GLU B O 1
ATOM 967 N N . THR B 1 26 ? 7.234 -28.516 -11.453 1 98.69 26 THR B N 1
ATOM 968 C CA . THR B 1 26 ? 8.234 -27.5 -11.148 1 98.69 26 THR B CA 1
ATOM 969 C C . THR B 1 26 ? 7.641 -26.094 -11.258 1 98.69 26 THR B C 1
ATOM 971 O O . THR B 1 26 ? 7.871 -25.25 -10.391 1 98.69 26 THR B O 1
ATOM 974 N N . ASN B 1 27 ? 6.938 -25.875 -12.328 1 98.62 27 ASN B N 1
ATOM 975 C CA . ASN B 1 27 ? 6.254 -24.594 -12.508 1 98.62 27 ASN B CA 1
ATOM 976 C C . ASN B 1 27 ? 5.312 -24.297 -11.344 1 98.62 27 ASN B C 1
ATOM 978 O O . ASN B 1 27 ? 5.254 -23.172 -10.859 1 98.62 27 ASN B O 1
ATOM 982 N N . ASN B 1 28 ? 4.594 -25.281 -10.961 1 98.62 28 ASN B N 1
ATOM 983 C CA . ASN B 1 28 ? 3.643 -25.125 -9.867 1 98.62 28 ASN B CA 1
ATOM 984 C C . ASN B 1 28 ? 4.348 -24.766 -8.562 1 98.62 28 ASN B C 1
ATOM 986 O O . ASN B 1 28 ? 3.863 -23.922 -7.801 1 98.62 28 ASN B O 1
ATOM 990 N N . ILE B 1 29 ? 5.414 -25.438 -8.336 1 98.69 29 ILE B N 1
ATOM 991 C CA . ILE B 1 29 ? 6.203 -25.125 -7.148 1 98.69 29 ILE B CA 1
ATOM 992 C C . ILE B 1 29 ? 6.668 -23.672 -7.199 1 98.69 29 ILE B C 1
ATOM 994 O O . ILE B 1 29 ? 6.523 -22.938 -6.223 1 98.69 29 ILE B O 1
ATOM 998 N N . SER B 1 30 ? 7.152 -23.234 -8.289 1 98.62 30 SER B N 1
ATOM 999 C CA . SER B 1 30 ? 7.625 -21.859 -8.484 1 98.62 30 SER B CA 1
ATOM 1000 C C . SER B 1 30 ? 6.492 -20.859 -8.305 1 98.62 30 SER B C 1
ATOM 1002 O O . SER B 1 30 ? 6.668 -19.828 -7.652 1 98.62 30 SER B O 1
ATOM 1004 N N . ASN B 1 31 ? 5.406 -21.172 -8.875 1 98.69 31 ASN B N 1
ATOM 1005 C CA . ASN B 1 31 ? 4.258 -20.281 -8.773 1 98.69 31 ASN B CA 1
ATOM 1006 C C . ASN B 1 31 ? 3.779 -20.141 -7.332 1 98.69 31 ASN B C 1
ATOM 1008 O O . ASN B 1 31 ? 3.412 -19.047 -6.898 1 98.69 31 ASN B O 1
ATOM 1012 N N . LYS B 1 32 ? 3.795 -21.188 -6.637 1 98.69 32 LYS B N 1
ATOM 1013 C CA . LYS B 1 32 ? 3.4 -21.156 -5.234 1 98.69 32 LYS B CA 1
ATOM 1014 C C . LYS B 1 32 ? 4.348 -20.281 -4.418 1 98.69 32 LYS B C 1
ATOM 1016 O O . LYS B 1 32 ? 3.904 -19.516 -3.557 1 98.69 32 LYS B O 1
ATOM 1021 N N . GLU B 1 33 ? 5.578 -20.391 -4.684 1 98.69 33 GLU B N 1
ATOM 1022 C CA . GLU B 1 33 ? 6.559 -19.531 -4.023 1 98.69 33 GLU B CA 1
ATOM 1023 C C . GLU B 1 33 ? 6.316 -18.062 -4.355 1 98.69 33 GLU B C 1
ATOM 1025 O O . GLU B 1 33 ? 6.367 -17.203 -3.469 1 98.69 33 GLU B O 1
ATOM 1030 N N . LYS B 1 34 ? 6.055 -17.781 -5.543 1 98.75 34 LYS B N 1
ATOM 1031 C CA . LYS B 1 34 ? 5.777 -16.406 -5.98 1 98.75 34 LYS B CA 1
ATOM 1032 C C . LYS B 1 34 ? 4.523 -15.859 -5.309 1 98.75 34 LYS B C 1
ATOM 1034 O O . LYS B 1 34 ? 4.508 -14.711 -4.863 1 98.75 34 LYS B O 1
ATOM 1039 N N . ILE B 1 35 ? 3.559 -16.641 -5.297 1 98.88 35 ILE B N 1
ATOM 1040 C CA . ILE B 1 35 ? 2.311 -16.234 -4.652 1 98.88 35 ILE B CA 1
ATOM 1041 C C . ILE B 1 35 ? 2.572 -15.891 -3.189 1 98.88 35 ILE B C 1
ATOM 1043 O O . ILE B 1 35 ? 2.074 -14.883 -2.686 1 98.88 35 ILE B O 1
ATOM 1047 N N . HIS B 1 36 ? 3.357 -16.766 -2.543 1 98.88 36 HIS B N 1
ATOM 1048 C CA . HIS B 1 36 ? 3.711 -16.5 -1.149 1 98.88 36 HIS B CA 1
ATOM 1049 C C . HIS B 1 36 ? 4.422 -15.164 -0.997 1 98.88 36 HIS B C 1
ATOM 1051 O O . HIS B 1 36 ? 4.078 -14.375 -0.119 1 98.88 36 HIS B O 1
ATOM 1057 N N . LYS B 1 37 ? 5.297 -14.852 -1.829 1 98.75 37 LYS B N 1
ATOM 1058 C CA . LYS B 1 37 ? 6.051 -13.602 -1.79 1 98.75 37 LYS B CA 1
ATOM 1059 C C . LYS B 1 37 ? 5.137 -12.398 -2.023 1 98.75 37 LYS B C 1
ATOM 1061 O O . LYS B 1 37 ? 5.219 -11.398 -1.303 1 98.75 37 LYS B O 1
ATOM 1066 N N . LEU B 1 38 ? 4.375 -12.531 -3.002 1 98.75 38 LEU B N 1
ATOM 1067 C CA . LEU B 1 38 ? 3.463 -11.438 -3.332 1 98.75 38 LEU B CA 1
ATOM 1068 C C . LEU B 1 38 ? 2.492 -11.18 -2.188 1 98.75 38 LEU B C 1
ATOM 1070 O O . LEU B 1 38 ? 2.188 -10.023 -1.878 1 98.75 38 LEU B O 1
ATOM 1074 N N . THR B 1 39 ? 2.027 -12.227 -1.603 1 98.81 39 THR B N 1
ATOM 1075 C CA . THR B 1 39 ? 1.107 -12.078 -0.48 1 98.81 39 THR B CA 1
ATOM 1076 C C . THR B 1 39 ? 1.777 -11.344 0.676 1 98.81 39 THR B C 1
ATOM 1078 O O . THR B 1 39 ? 1.173 -10.461 1.291 1 98.81 39 THR B O 1
ATOM 1081 N N . LYS B 1 40 ? 2.99 -11.648 0.956 1 98.69 40 LYS B N 1
ATOM 1082 C CA . LYS B 1 40 ? 3.74 -10.961 2.006 1 98.69 40 LYS B CA 1
ATOM 1083 C C . LYS B 1 40 ? 3.938 -9.484 1.671 1 98.69 40 LYS B C 1
ATOM 1085 O O . LYS B 1 40 ? 3.879 -8.633 2.557 1 98.69 40 LYS B O 1
ATOM 1090 N N . GLU B 1 41 ? 4.168 -9.258 0.48 1 98.69 41 GLU B N 1
ATOM 1091 C CA . GLU B 1 41 ? 4.336 -7.879 0.027 1 98.69 41 GLU B CA 1
ATOM 1092 C C . GLU B 1 41 ? 3.051 -7.074 0.208 1 98.69 41 GLU B C 1
ATOM 1094 O O . GLU B 1 41 ? 3.088 -5.926 0.652 1 98.69 41 GLU B O 1
ATOM 1099 N N . ILE B 1 42 ? 1.983 -7.652 -0.136 1 98.75 42 ILE B N 1
ATOM 1100 C CA . ILE B 1 42 ? 0.695 -6.984 0.029 1 98.75 42 ILE B CA 1
ATOM 1101 C C . ILE B 1 42 ? 0.457 -6.68 1.507 1 98.75 42 ILE B C 1
ATOM 1103 O O . ILE B 1 42 ? 0.01 -5.586 1.856 1 98.75 42 ILE B O 1
ATOM 1107 N N . GLU B 1 43 ? 0.781 -7.633 2.357 1 98.62 43 GLU B N 1
ATOM 1108 C CA . GLU B 1 43 ? 0.634 -7.438 3.795 1 98.62 43 GLU B CA 1
ATOM 1109 C C . GLU B 1 43 ? 1.486 -6.27 4.285 1 98.62 43 GLU B C 1
ATOM 1111 O O . GLU B 1 43 ? 1.034 -5.461 5.098 1 98.62 43 GLU B O 1
ATOM 1116 N N . ALA B 1 44 ? 2.654 -6.168 3.887 1 98.44 44 ALA B N 1
ATOM 1117 C CA . ALA B 1 44 ? 3.543 -5.066 4.246 1 98.44 44 ALA B CA 1
ATOM 1118 C C . ALA B 1 44 ? 2.984 -3.73 3.762 1 98.44 44 ALA B C 1
ATOM 1120 O O . ALA B 1 44 ? 3.018 -2.736 4.492 1 98.44 44 ALA B O 1
ATOM 1121 N N . CYS B 1 45 ? 2.48 -3.75 2.547 1 98.5 45 CYS B N 1
ATOM 1122 C CA . CYS B 1 45 ? 1.856 -2.553 1.995 1 98.5 45 CYS B CA 1
ATOM 1123 C C . CYS B 1 45 ? 0.691 -2.096 2.863 1 98.5 45 CYS B C 1
ATOM 1125 O O . CYS B 1 45 ? 0.575 -0.911 3.184 1 98.5 45 CYS B O 1
ATOM 1127 N N . GLU B 1 46 ? -0.099 -3.031 3.201 1 98.44 46 GLU B N 1
ATOM 1128 C CA . GLU B 1 46 ? -1.271 -2.719 4.012 1 98.44 46 GLU B CA 1
ATOM 1129 C C . GLU B 1 46 ? -0.869 -2.123 5.359 1 98.44 46 GLU B C 1
ATOM 1131 O O . GLU B 1 46 ? -1.494 -1.174 5.836 1 98.44 46 GLU B O 1
ATOM 1136 N N . ARG B 1 47 ? 0.148 -2.652 5.992 1 98.56 47 ARG B N 1
ATOM 1137 C CA . ARG B 1 47 ? 0.65 -2.125 7.258 1 98.56 47 ARG B CA 1
ATOM 1138 C C . ARG B 1 47 ? 1.168 -0.7 7.09 1 98.56 47 ARG B C 1
ATOM 1140 O O . ARG B 1 47 ? 0.903 0.165 7.926 1 98.56 47 ARG B O 1
ATOM 1147 N N . TYR B 1 48 ? 1.853 -0.456 6.07 1 98.81 48 TYR B N 1
ATOM 1148 C CA . TYR B 1 48 ? 2.395 0.872 5.805 1 98.81 48 TYR B CA 1
ATOM 1149 C C . TYR B 1 48 ? 1.277 1.87 5.523 1 98.81 48 TYR B C 1
ATOM 1151 O O . TYR B 1 48 ? 1.317 3.006 6.004 1 98.81 48 TYR B O 1
ATOM 1159 N N . ILE B 1 49 ? 0.322 1.462 4.766 1 98.81 49 ILE B N 1
ATOM 1160 C CA . ILE B 1 49 ? -0.84 2.297 4.48 1 98.81 49 ILE B CA 1
ATOM 1161 C C . ILE B 1 49 ? -1.518 2.703 5.785 1 98.81 49 ILE B C 1
ATOM 1163 O O . ILE B 1 49 ? -1.824 3.881 5.992 1 98.81 49 ILE B O 1
ATOM 1167 N N . SER B 1 50 ? -1.727 1.741 6.605 1 98.75 50 SER B N 1
ATOM 1168 C CA . SER B 1 50 ? -2.33 2.02 7.902 1 98.75 50 SER B CA 1
ATOM 1169 C C . SER B 1 50 ? -1.525 3.057 8.68 1 98.75 50 SER B C 1
ATOM 1171 O O . SER B 1 50 ? -2.096 3.967 9.281 1 98.75 50 SER B O 1
ATOM 1173 N N . TYR B 1 51 ? -0.274 2.912 8.703 1 98.81 51 TYR B N 1
ATOM 1174 C CA . TYR B 1 51 ? 0.622 3.859 9.359 1 98.81 51 TYR B CA 1
ATOM 1175 C C . TYR B 1 51 ? 0.466 5.254 8.766 1 98.81 51 TYR B C 1
ATOM 1177 O O . TYR B 1 51 ? 0.338 6.234 9.508 1 98.81 51 TYR B O 1
ATOM 1185 N N . LEU B 1 52 ? 0.463 5.348 7.488 1 98.62 52 LEU B N 1
ATOM 1186 C CA . LEU B 1 52 ? 0.34 6.633 6.809 1 98.62 52 LEU B CA 1
ATOM 1187 C C . LEU B 1 52 ? -1.007 7.281 7.113 1 98.62 52 LEU B C 1
ATOM 1189 O O . LEU B 1 52 ? -1.079 8.484 7.359 1 98.62 52 LEU B O 1
ATOM 1193 N N . GLU B 1 53 ? -2.008 6.477 7.094 1 98.56 53 GLU B N 1
ATOM 1194 C CA . GLU B 1 53 ? -3.346 6.984 7.379 1 98.56 53 GLU B CA 1
ATOM 1195 C C . GLU B 1 53 ? -3.43 7.543 8.797 1 98.56 53 GLU B C 1
ATOM 1197 O O . GLU B 1 53 ? -4.023 8.602 9.016 1 98.56 53 GLU B O 1
ATOM 1202 N N . LYS B 1 54 ? -2.842 6.871 9.719 1 98.62 54 LYS B N 1
ATOM 1203 C CA . LYS B 1 54 ? -2.816 7.348 11.094 1 98.62 54 LYS B CA 1
ATOM 1204 C C . LYS B 1 54 ? -2.082 8.68 11.203 1 98.62 54 LYS B C 1
ATOM 1206 O O . LYS B 1 54 ? -2.523 9.586 11.922 1 98.62 54 LYS B O 1
ATOM 1211 N N . ASN B 1 55 ? -1.013 8.75 10.5 1 98.44 55 ASN B N 1
ATOM 1212 C CA . ASN B 1 55 ? -0.242 9.992 10.508 1 98.44 55 ASN B CA 1
ATOM 1213 C C . ASN B 1 55 ? -1.013 11.133 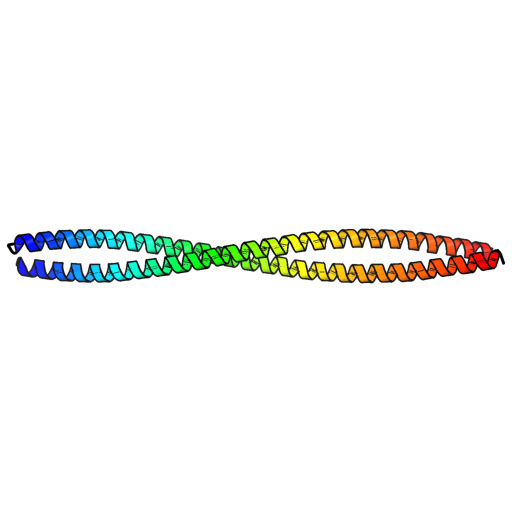9.852 1 98.44 55 ASN B C 1
ATOM 1215 O O . ASN B 1 55 ? -0.959 12.273 10.32 1 98.44 55 ASN B O 1
ATOM 1219 N N . LEU B 1 56 ? -1.701 10.852 8.812 1 98.62 56 LEU B N 1
ATOM 1220 C CA . LEU B 1 56 ? -2.504 11.867 8.141 1 98.62 56 LEU B CA 1
ATOM 1221 C C . LEU B 1 56 ? -3.572 12.422 9.078 1 98.62 56 LEU B C 1
ATOM 1223 O O . LEU B 1 56 ? -3.779 13.633 9.141 1 98.62 56 LEU B O 1
ATOM 1227 N N . VAL B 1 57 ? -4.184 11.516 9.781 1 98.5 57 VAL B N 1
ATOM 1228 C CA . VAL B 1 57 ? -5.207 11.93 10.734 1 98.5 57 VAL B CA 1
ATOM 1229 C C . VAL B 1 57 ? -4.578 12.789 11.828 1 98.5 57 VAL B C 1
ATOM 1231 O O . VAL B 1 57 ? -5.125 13.836 12.195 1 98.5 57 VAL B O 1
ATOM 1234 N N . SER B 1 58 ? -3.451 12.469 12.336 1 98.38 58 SER B N 1
ATOM 1235 C CA . SER B 1 58 ? -2.734 13.234 13.344 1 98.38 58 SER B CA 1
ATOM 1236 C C . SER B 1 58 ? -2.393 14.633 12.844 1 98.38 58 SER B C 1
ATOM 1238 O O . SER B 1 58 ? -2.561 15.617 13.562 1 98.38 58 SER B O 1
ATOM 1240 N N . HIS B 1 59 ? -1.952 14.672 11.633 1 98.31 59 HIS B N 1
ATOM 1241 C CA . HIS B 1 59 ? -1.598 15.961 11.062 1 98.31 59 HIS B CA 1
ATOM 1242 C C . HIS B 1 59 ? -2.832 16.844 10.867 1 98.31 59 HIS B C 1
ATOM 1244 O O . HIS B 1 59 ? -2.779 18.047 11.086 1 98.31 59 HIS B O 1
ATOM 1250 N N . GLU B 1 60 ? -3.859 16.156 10.469 1 98.38 60 GLU B N 1
ATOM 1251 C CA . GLU B 1 60 ? -5.109 16.906 10.328 1 98.38 60 GLU B CA 1
ATOM 1252 C C . GLU B 1 60 ? -5.555 17.5 11.664 1 98.38 60 GLU B C 1
ATOM 1254 O O . GLU B 1 60 ? -5.969 18.656 11.727 1 98.38 60 GLU B O 1
ATOM 1259 N N . ASP B 1 61 ? -5.406 16.781 12.75 1 98.12 61 ASP B N 1
ATOM 1260 C CA . ASP B 1 61 ? -5.738 17.266 14.086 1 98.12 61 ASP B CA 1
ATOM 1261 C C . ASP B 1 61 ? -4.848 18.438 14.492 1 98.12 61 ASP B C 1
ATOM 1263 O O . ASP B 1 61 ? -5.324 19.422 15.062 1 98.12 61 ASP B O 1
ATOM 1267 N N . GLU B 1 62 ? -3.623 18.281 14.227 1 98.31 62 GLU B N 1
ATOM 1268 C CA . GLU B 1 62 ? -2.682 19.359 14.539 1 98.31 62 GLU B CA 1
ATOM 1269 C C . GLU B 1 62 ? -3.008 20.625 13.766 1 98.31 62 GLU B C 1
ATOM 1271 O O . GLU B 1 62 ? -2.967 21.734 14.328 1 98.31 62 GLU B O 1
ATOM 1276 N N . ILE B 1 63 ? -3.312 20.469 12.586 1 98.5 63 ILE B N 1
ATOM 1277 C CA . ILE B 1 63 ? -3.672 21.609 11.742 1 98.5 63 ILE B CA 1
ATOM 1278 C C . ILE B 1 63 ? -4.902 22.297 12.32 1 98.5 63 ILE B C 1
ATOM 1280 O O . ILE B 1 63 ? -4.93 23.531 12.445 1 98.5 63 ILE B O 1
ATOM 1284 N N . ASP B 1 64 ? -5.875 21.531 12.68 1 98.12 64 ASP B N 1
ATOM 1285 C CA . ASP B 1 64 ? -7.09 22.094 13.25 1 98.12 64 ASP B CA 1
ATOM 1286 C C . ASP B 1 64 ? -6.785 22.844 14.547 1 98.12 64 ASP B C 1
ATOM 1288 O O . ASP B 1 64 ? -7.305 23.938 14.773 1 98.12 64 ASP B O 1
ATOM 1292 N N . GLN B 1 65 ? -5.961 22.297 15.328 1 98.06 65 GLN B N 1
ATOM 1293 C CA . GLN B 1 65 ? -5.582 22.922 16.594 1 98.06 65 GLN B CA 1
ATOM 1294 C C . GLN B 1 65 ? -4.82 24.219 16.344 1 98.06 65 GLN B C 1
ATOM 1296 O O . GLN B 1 65 ? -5.102 25.25 16.984 1 98.06 65 GLN B O 1
ATOM 1301 N N . LEU B 1 66 ? -3.969 24.156 15.43 1 97.94 66 LEU B N 1
ATOM 1302 C CA . LEU B 1 66 ? -3.186 25.344 15.102 1 97.94 66 LEU B CA 1
ATOM 1303 C C . LEU B 1 66 ? -4.074 26.438 14.523 1 97.94 66 LEU B C 1
ATOM 1305 O O . LEU B 1 66 ? -3.928 27.609 14.875 1 97.94 66 LEU B O 1
ATOM 1309 N N . LYS B 1 67 ? -4.969 26.047 13.742 1 98.06 67 LYS B N 1
ATOM 1310 C CA . LYS B 1 67 ? -5.898 27.031 13.18 1 98.06 67 LYS B CA 1
ATOM 1311 C C . LYS B 1 67 ? -6.73 27.688 14.273 1 98.06 67 LYS B C 1
ATOM 1313 O O . LYS B 1 67 ? -6.93 28.906 14.258 1 98.06 67 LYS B O 1
ATOM 1318 N N . ALA B 1 68 ? -7.172 26.984 15.172 1 97.12 68 ALA B N 1
ATOM 1319 C CA . ALA B 1 68 ? -7.953 27.5 16.297 1 97.12 68 ALA B CA 1
ATOM 1320 C C . ALA B 1 68 ? -7.113 28.453 17.156 1 97.12 68 ALA B C 1
ATOM 1322 O O . ALA B 1 68 ? -7.57 29.531 17.531 1 97.12 68 ALA B O 1
ATOM 1323 N N . GLU B 1 69 ? -5.93 28.047 17.391 1 96.25 69 GLU B N 1
ATOM 1324 C CA . GLU B 1 69 ? -5.02 28.859 18.188 1 96.25 69 GLU B CA 1
ATOM 1325 C C . GLU B 1 69 ? -4.688 30.172 17.484 1 96.25 69 GLU B C 1
ATOM 1327 O O . GLU B 1 69 ? -4.703 31.234 18.094 1 96.25 69 GLU B O 1
ATOM 1332 N N . CYS B 1 70 ? -4.441 30.094 16.25 1 96.19 70 CYS B N 1
ATOM 1333 C CA . CYS B 1 70 ? -4.141 31.281 15.469 1 96.19 70 CYS B CA 1
ATOM 1334 C C . CYS B 1 70 ? -5.332 32.219 15.43 1 96.19 70 CYS B C 1
ATOM 1336 O O . CYS B 1 70 ? -5.176 33.438 15.594 1 96.19 70 CYS B O 1
ATOM 1338 N N . GLN B 1 71 ? -6.449 31.656 15.305 1 96.56 71 GLN B N 1
ATOM 1339 C CA . GLN B 1 71 ? -7.66 32.469 15.273 1 96.56 71 GLN B CA 1
ATOM 1340 C C . GLN B 1 71 ? -7.883 33.188 16.609 1 96.56 71 GLN B C 1
ATOM 1342 O O . GLN B 1 71 ? -8.234 34.375 16.641 1 96.56 71 GLN B O 1
ATOM 1347 N N . SER B 1 72 ? -7.641 32.5 17.688 1 96.44 72 SER B N 1
ATOM 1348 C CA . SER B 1 72 ? -7.777 33.062 19.031 1 96.44 72 SER B CA 1
ATOM 1349 C C . SER B 1 72 ? -6.789 34.188 19.25 1 96.44 72 SER B C 1
ATOM 1351 O O . SER B 1 72 ? -7.152 35.25 19.781 1 96.44 72 SER B O 1
ATOM 1353 N N . THR B 1 73 ? -5.633 34 18.734 1 96 73 THR B N 1
ATOM 1354 C CA . THR B 1 73 ? -4.602 35 18.891 1 96 73 THR B CA 1
ATOM 1355 C C . THR B 1 73 ? -4.93 36.219 18.047 1 96 73 THR B C 1
ATOM 1357 O O . THR B 1 73 ? -4.727 37.375 18.484 1 96 73 THR B O 1
ATOM 1360 N N . LEU B 1 74 ? -5.469 36 16.891 1 95.62 74 LEU B N 1
ATOM 1361 C CA . LEU B 1 74 ? -5.844 37.094 16 1 95.62 74 LEU B CA 1
ATOM 1362 C C . LEU B 1 74 ? -6.984 37.938 16.594 1 95.62 74 LEU B C 1
ATOM 1364 O O . LEU B 1 74 ? -6.988 39.156 16.5 1 95.62 74 LEU B O 1
ATOM 1368 N N . VAL B 1 75 ? -7.883 37.25 17.25 1 95.12 75 VAL B N 1
ATOM 1369 C CA . VAL B 1 75 ? -8.992 37.938 17.906 1 95.12 75 VAL B CA 1
ATOM 1370 C C . VAL B 1 75 ? -8.477 38.812 19.062 1 95.12 75 VAL B C 1
ATOM 1372 O O . VAL B 1 75 ? -8.859 39.969 19.188 1 95.12 75 VAL B O 1
ATOM 1375 N N . GLU B 1 76 ? -7.551 38.312 19.844 1 93.62 76 GLU B N 1
ATOM 1376 C CA . GLU B 1 76 ? -6.949 39.031 20.953 1 93.62 76 GLU B CA 1
ATOM 1377 C C . GLU B 1 76 ? -6.145 40.219 20.438 1 93.62 76 GLU B C 1
ATOM 1379 O O . GLU B 1 76 ? -6.242 41.312 21 1 93.62 76 GLU B O 1
ATOM 1384 N N . LEU B 1 77 ? -5.418 40.031 19.391 1 94.19 77 LEU B N 1
ATOM 1385 C CA . LEU B 1 77 ? -4.66 41.125 18.766 1 94.19 77 LEU B CA 1
ATOM 1386 C C . LEU B 1 77 ? -5.59 42.219 18.297 1 94.19 77 LEU B C 1
ATOM 1388 O O . LEU B 1 77 ? -5.289 43.406 18.484 1 94.19 77 LEU B O 1
ATOM 1392 N N . GLY B 1 78 ? -6.652 41.844 17.75 1 92.56 78 GLY B N 1
ATOM 1393 C CA . GLY B 1 78 ? -7.637 42.812 17.328 1 92.56 78 GLY B CA 1
ATOM 1394 C C . GLY B 1 78 ? -8.18 43.656 18.469 1 92.56 78 GLY B C 1
ATOM 1395 O O . GLY B 1 78 ? -8.344 44.875 18.328 1 92.56 78 GLY B O 1
ATOM 1396 N N . LYS B 1 79 ? -8.422 43.094 19.656 1 89.62 79 LYS B N 1
ATOM 1397 C CA . LYS B 1 79 ? -8.914 43.812 20.844 1 89.62 79 LYS B CA 1
ATOM 1398 C C . LYS B 1 79 ? -7.895 44.844 21.328 1 89.62 79 LYS B C 1
ATOM 1400 O O . LYS B 1 79 ? -8.258 45.938 21.688 1 89.62 79 LYS B O 1
ATOM 1405 N N . TYR B 1 80 ? -6.645 44.438 21.25 1 86.38 80 TYR B N 1
ATOM 1406 C CA . TYR B 1 80 ? -5.59 45.312 21.703 1 86.38 80 TYR B CA 1
ATOM 1407 C C . TYR B 1 80 ? -5.387 46.469 20.734 1 86.38 80 TYR B C 1
ATOM 1409 O O . TYR B 1 80 ? -5.18 47.625 21.141 1 86.38 80 TYR B O 1
ATOM 1417 N N . ARG B 1 81 ? -5.496 46.156 19.469 1 87.44 81 ARG B N 1
ATOM 1418 C CA . ARG B 1 81 ? -5.395 47.188 18.453 1 87.44 81 ARG B CA 1
ATOM 1419 C C . ARG B 1 81 ? -6.523 48.219 18.594 1 87.44 81 ARG B C 1
ATOM 1421 O O . ARG B 1 81 ? -6.281 49.406 18.547 1 87.44 81 ARG B O 1
ATOM 1428 N N . ASP B 1 82 ? -7.734 47.812 18.922 1 86 82 ASP B N 1
ATOM 1429 C CA . ASP B 1 82 ? -8.891 48.688 19.109 1 86 82 ASP B CA 1
ATOM 1430 C C . ASP B 1 82 ? -8.742 49.531 20.359 1 86 82 ASP B C 1
ATOM 1432 O O . ASP B 1 82 ? -9.055 50.75 20.359 1 86 82 ASP B O 1
ATOM 1436 N N . HIS B 1 83 ? -8.18 48.938 21.391 1 84.44 83 HIS B N 1
ATOM 1437 C CA . HIS B 1 83 ? -7.988 49.625 22.656 1 84.44 83 HIS B CA 1
ATOM 1438 C C . HIS B 1 83 ? -6.949 50.75 22.5 1 84.44 83 HIS B C 1
ATOM 1440 O O . HIS B 1 83 ? -7.133 51.844 23.031 1 84.44 83 HIS B O 1
ATOM 1446 N N . LEU B 1 84 ? -5.965 50.531 21.766 1 82.56 84 LEU B N 1
ATOM 1447 C CA . LEU B 1 84 ? -4.906 51.5 21.578 1 82.56 84 LEU B CA 1
ATOM 1448 C C . LEU B 1 84 ? -5.383 52.656 20.688 1 82.56 84 LEU B C 1
ATOM 1450 O O . LEU B 1 84 ? -5.055 53.812 20.953 1 82.56 84 LEU B O 1
ATOM 1454 N N . GLU B 1 85 ? -6.164 52.344 19.719 1 80.75 85 GLU B N 1
ATOM 1455 C CA . GLU B 1 85 ? -6.719 53.375 18.844 1 80.75 85 GLU B CA 1
ATOM 1456 C C . GLU B 1 85 ? -7.691 54.281 19.594 1 80.75 85 GLU B C 1
ATOM 1458 O O . GLU B 1 85 ? -7.664 55.5 19.422 1 80.75 85 GLU B O 1
ATOM 1463 N N . LEU B 1 86 ? -8.5 53.656 20.516 1 81.12 86 LEU B N 1
ATOM 1464 C CA . LEU B 1 86 ? -9.461 54.438 21.312 1 81.12 86 LEU B CA 1
ATOM 1465 C C . LEU B 1 86 ? -8.734 55.344 22.312 1 81.12 86 LEU B C 1
ATOM 1467 O O . LEU B 1 86 ? -9.141 56.469 22.531 1 81.12 86 LEU B O 1
ATOM 1471 N N . LYS B 1 87 ? -7.637 54.906 22.75 1 76.5 87 LYS B N 1
ATOM 1472 C CA . LYS B 1 87 ? -6.879 55.688 23.719 1 76.5 87 LYS B CA 1
ATOM 1473 C C . LYS B 1 87 ? -6.141 56.844 23.047 1 76.5 87 LYS B C 1
ATOM 1475 O O . LYS B 1 87 ? -6.039 57.938 23.609 1 76.5 87 LYS B O 1
ATOM 1480 N N . GLU B 1 88 ? -5.66 56.625 21.859 1 74.62 88 GLU B N 1
ATOM 1481 C CA . GLU B 1 88 ? -4.973 57.688 21.109 1 74.62 88 GLU B CA 1
ATOM 1482 C C . GLU B 1 88 ? -5.953 58.75 20.625 1 74.62 88 GLU B C 1
ATOM 1484 O O . GLU B 1 88 ? -5.637 59.938 20.656 1 74.62 88 GLU B O 1
ATOM 1489 N N . GLU B 1 89 ? -7.129 58.281 20.312 1 72.44 89 GLU B N 1
ATOM 1490 C CA . GLU B 1 89 ? -8.156 59.25 19.891 1 72.44 89 GLU B CA 1
ATOM 1491 C C . GLU B 1 89 ? -8.625 60.094 21.062 1 72.44 89 GLU B C 1
ATOM 1493 O O . GLU B 1 89 ? -8.898 61.281 20.891 1 72.44 89 GLU B O 1
ATOM 1498 N N . ALA B 1 90 ? -8.539 59.5 22.25 1 69.12 90 ALA B N 1
ATOM 1499 C CA . ALA B 1 90 ? -8.969 60.219 23.438 1 69.12 90 ALA B CA 1
ATOM 1500 C C . ALA B 1 90 ? -7.918 61.219 23.891 1 69.12 90 ALA B C 1
ATOM 1502 O O . ALA B 1 90 ? -8.25 62.25 24.5 1 69.12 90 ALA B O 1
ATOM 1503 N N . LEU B 1 91 ? -6.68 61.031 23.609 1 66.44 91 LEU B N 1
ATOM 1504 C CA . LEU B 1 91 ? -5.609 61.938 23.984 1 66.44 91 LEU B CA 1
ATOM 1505 C C . LEU B 1 91 ? -5.566 63.156 23.031 1 66.44 91 LEU B C 1
ATOM 1507 O O . LEU B 1 91 ? -5.109 64.25 23.422 1 66.44 91 LEU B O 1
ATOM 1511 N N . VAL B 1 92 ? -5.902 62.938 21.844 1 71.12 92 VAL B N 1
ATOM 1512 C CA . VAL B 1 92 ? -5.871 64.062 20.891 1 71.12 92 VAL B CA 1
ATOM 1513 C C . VAL B 1 92 ? -7.172 64.812 20.984 1 71.12 92 VAL B C 1
ATOM 1515 O O . VAL B 1 92 ? -7.203 66 20.672 1 71.12 92 VAL B O 1
ATOM 1518 N N . ALA B 1 93 ? -8.141 64.125 21.484 1 56.81 93 ALA B N 1
ATOM 1519 C CA . ALA B 1 93 ? -9.375 64.875 21.656 1 56.81 93 ALA B CA 1
ATOM 1520 C C . ALA B 1 93 ? -9.352 65.625 22.953 1 56.81 93 ALA B C 1
ATOM 1522 O O . A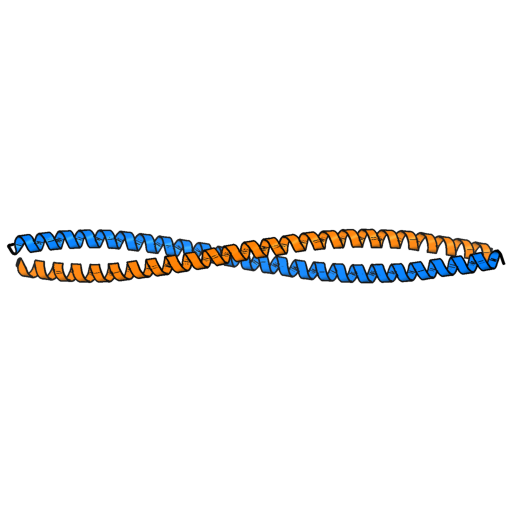LA B 1 93 ? -8.617 65.312 23.891 1 56.81 93 ALA B O 1
#

Radius of gyration: 39.97 Å; Cα contacts (8 Å, |Δi|>4): 106; chains: 2; bounding box: 18×127×73 Å

Organism: Rhizophagus irregularis (strain DAOM 197198w) (NCBI:txid1432141)

Solvent-accessible surface area (backbone atoms only — not comparable to full-atom values): 9651 Å² total; per-residue (Å²): 126,57,74,65,54,54,44,52,52,50,52,52,51,40,53,52,45,51,52,51,33,54,51,35,48,52,51,38,53,52,44,51,52,50,42,54,52,49,51,53,48,42,51,51,47,52,54,50,44,53,52,50,52,54,49,40,52,52,46,51,51,49,42,53,51,49,50,52,52,36,50,53,51,52,53,53,36,49,54,53,54,52,51,51,52,53,51,53,52,54,68,74,91,127,58,73,64,54,54,44,52,52,51,50,51,51,39,52,52,44,49,52,52,32,54,52,35,49,51,50,38,53,52,43,52,53,48,43,53,52,50,51,52,49,44,52,52,47,52,54,50,44,51,53,51,52,53,48,43,52,51,47,51,52,49,40,52,51,49,50,52,52,37,51,53,50,51,53,52,37,50,52,50,54,53,53,51,52,54,51,54,53,54,70,75,90

Sequence (186 aa):
MGVEQAYLDLLNSNFDLHKQLVQEETNNISNKEKIHKLTKEIEACERYISYLEKNLVSHEDEIDQLKAECQSTLVELGKYRDHLELKEEALVAMGVEQAYLDLLNSNFDLHKQLVQEETNNISNKEKIHKLTKEIEACERYISYLEKNLVSHEDEIDQLKAECQSTLVELGKYRDHLELKEEALVA

pLDDT: mean 93.11, std 9.12, range [56.81, 98.88]

Secondary structure (DSSP, 8-state):
--HHHHHHHHHHHHHHHHHHHHHHHHHHHHHHHHHHHHHHHHHHHHHHHHHHHHHHHHHHHHHHHHHHHHHHHHHHHHHHHHHHHHHHHHHH-/--HHHHHHHHHHHHHHHHHHHHHHHHHHHHHHHHHHHHHHHHHHHHHHHHHHHHHHHHHHHHHHHHHHHHHHHHHHHHHHHHHHHHHHHHHH-

Foldseek 3Di:
DDPVVVVVVVVVVVVVVVVVVVVVVVVVVVVVVVVVVVVVVVVVVVVVVVVVVVVVVVVVVVVVVVVVVVVVVVVVVVVVVVVVVVVVVVVVD/DDPVVVVVVVVVVVVVVVVVVVVVVVVVVVVVVVVVVVVVVVVVVVVVVVVVVVVVVVVVVVVVVVVVVVVVVVVVVVVVVVVVVVVVVVVVD